Protein AF-A0A846ZW61-F1 (afdb_monomer)

Sequence (247 aa):
MKQSLEENFKRWGTTEAEAEVILAGKLKSYRKSKERFEKGQIDISIVNAPSPQAAFEYLIVHASSSTLPDEAIVYQFADESIVSDLGTIGYLSDARGSDSICFIRDNIAVIIRGHGEFEREVVDIAQKIDTMLLQQPLLTYEQLQARCPKLHIGSGKKAAETTVPFLEYSVEVPSGVQAWVSDIKINDKVRAAQDNKILLEEKPHKVKIQATVISTELLVSTYETEIEIPDENETGIQELEFIVSRS

Mean predicted aligned error: 16.69 Å

Structure (mmCIF, N/CA/C/O backbone):
data_AF-A0A846ZW61-F1
#
_entry.id   AF-A0A846ZW61-F1
#
loop_
_atom_site.group_PDB
_atom_site.id
_atom_site.type_symbol
_atom_site.label_atom_id
_atom_site.label_alt_id
_atom_site.label_comp_id
_atom_site.label_asym_id
_atom_site.label_entity_id
_atom_site.label_seq_id
_atom_site.pdbx_PDB_ins_code
_atom_site.Cartn_x
_atom_site.Cartn_y
_atom_site.Cartn_z
_atom_site.occupancy
_atom_site.B_iso_or_equiv
_atom_site.auth_seq_id
_atom_site.auth_comp_id
_atom_site.auth_asym_id
_atom_site.auth_atom_id
_atom_site.pdbx_PDB_model_num
ATOM 1 N N . MET A 1 1 ? 39.115 26.465 -25.446 1.00 46.38 1 MET A N 1
ATOM 2 C CA . MET A 1 1 ? 38.103 25.760 -24.622 1.00 46.38 1 MET A CA 1
ATOM 3 C C . MET A 1 1 ? 37.699 26.503 -23.347 1.00 46.38 1 MET A C 1
ATOM 5 O O . MET A 1 1 ? 36.520 26.470 -23.050 1.00 46.38 1 MET A O 1
ATOM 9 N N . LYS A 1 2 ? 38.587 27.193 -22.604 1.00 43.62 2 LYS A N 1
ATOM 10 C CA . LYS A 1 2 ? 38.178 27.949 -21.394 1.00 43.62 2 LYS A CA 1
ATOM 11 C C . LYS A 1 2 ? 37.305 29.188 -21.668 1.00 43.62 2 LYS A C 1
ATOM 13 O O . LYS A 1 2 ? 36.373 29.437 -20.920 1.00 43.62 2 LYS A O 1
ATOM 18 N N . GLN A 1 3 ? 37.530 29.892 -22.781 1.00 46.34 3 GLN A N 1
ATOM 19 C CA . GLN A 1 3 ? 36.749 31.087 -23.147 1.00 46.34 3 GLN A CA 1
ATOM 20 C C . GLN A 1 3 ? 35.256 30.821 -23.427 1.00 46.34 3 GLN A C 1
ATOM 22 O O . GLN A 1 3 ? 34.456 31.730 -23.2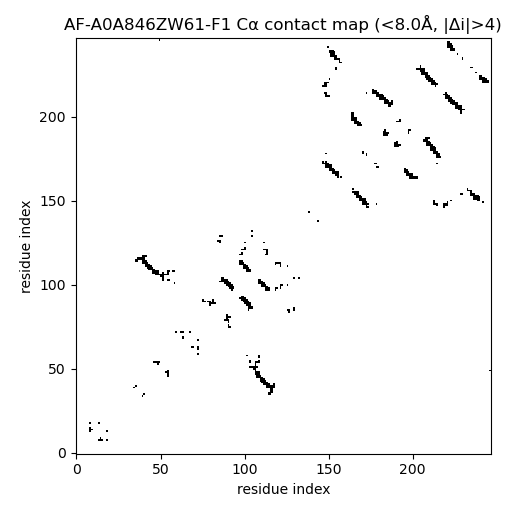60 1.00 46.34 3 GLN A O 1
ATOM 27 N N . SER A 1 4 ? 34.847 29.596 -23.792 1.00 59.09 4 SER A N 1
ATOM 28 C CA . SER A 1 4 ? 33.433 29.308 -24.098 1.00 59.09 4 SER A CA 1
ATOM 29 C C . SER A 1 4 ? 32.596 28.915 -22.877 1.00 59.09 4 SER A C 1
ATOM 31 O O . SER A 1 4 ? 31.386 28.772 -22.998 1.00 59.09 4 SER A O 1
ATOM 33 N N . LEU A 1 5 ? 33.209 28.673 -21.716 1.00 53.12 5 LEU A N 1
ATOM 34 C CA . LEU A 1 5 ? 32.485 28.298 -20.497 1.00 53.12 5 LEU A CA 1
ATOM 35 C C . LEU A 1 5 ? 32.031 29.544 -19.731 1.00 53.12 5 LEU A C 1
ATOM 37 O O . LEU A 1 5 ? 30.855 29.645 -19.400 1.00 53.12 5 LEU A O 1
ATOM 41 N N . GLU A 1 6 ? 32.907 30.538 -19.565 1.00 54.44 6 GLU A N 1
ATOM 42 C CA . GLU A 1 6 ? 32.579 31.815 -18.907 1.00 54.44 6 GLU A CA 1
ATOM 43 C C . GLU A 1 6 ? 31.458 32.592 -19.620 1.00 54.44 6 GLU A C 1
ATOM 45 O O . GLU A 1 6 ? 30.580 33.162 -18.968 1.00 54.44 6 GLU A O 1
ATOM 50 N N . GLU A 1 7 ? 31.434 32.580 -20.958 1.00 55.62 7 GLU A N 1
ATOM 51 C CA . GLU A 1 7 ? 30.357 33.205 -21.741 1.00 55.62 7 GLU A CA 1
ATOM 52 C C . GLU A 1 7 ? 29.017 32.469 -21.586 1.00 55.62 7 GLU A C 1
ATOM 54 O O . GLU A 1 7 ? 27.966 33.109 -21.515 1.00 55.62 7 GLU A O 1
ATOM 59 N N . ASN A 1 8 ? 29.042 31.138 -21.461 1.00 55.78 8 ASN A N 1
ATOM 60 C CA . ASN A 1 8 ? 27.842 30.339 -21.211 1.00 55.78 8 ASN A CA 1
ATOM 61 C C . ASN A 1 8 ? 27.323 30.515 -19.772 1.00 55.78 8 ASN A C 1
ATOM 63 O O . ASN A 1 8 ? 26.113 30.616 -19.580 1.00 55.78 8 ASN A O 1
ATOM 67 N N . PHE A 1 9 ? 28.211 30.653 -18.781 1.00 57.25 9 PHE A N 1
ATOM 68 C CA . PHE A 1 9 ? 27.838 30.929 -17.387 1.00 57.25 9 PHE A CA 1
ATOM 69 C C . PHE A 1 9 ? 27.173 32.301 -17.222 1.00 57.25 9 PHE A C 1
ATOM 71 O O . PHE A 1 9 ? 26.127 32.411 -16.580 1.00 57.25 9 PHE A O 1
ATOM 78 N N . LYS A 1 10 ? 27.688 33.338 -17.900 1.00 56.44 10 LYS A N 1
ATOM 79 C CA . LYS A 1 10 ? 27.023 34.653 -17.951 1.00 56.44 10 LYS A CA 1
ATOM 80 C C . LYS A 1 10 ? 25.645 34.598 -18.612 1.00 56.44 10 LYS A C 1
ATOM 82 O O . LYS A 1 10 ? 24.738 35.302 -18.177 1.00 56.44 10 LYS A O 1
ATOM 87 N N . ARG A 1 11 ? 25.474 33.772 -19.650 1.00 54.75 11 ARG A N 1
ATOM 88 C CA . ARG A 1 11 ? 24.212 33.647 -20.398 1.00 54.75 11 ARG A CA 1
ATOM 89 C C . ARG A 1 11 ? 23.121 32.897 -19.625 1.00 54.75 11 ARG A C 1
ATOM 91 O O . ARG A 1 11 ? 21.944 33.131 -19.879 1.00 54.75 11 ARG A O 1
ATOM 98 N N . TRP A 1 12 ? 23.500 32.023 -18.693 1.00 57.28 12 TRP A N 1
ATOM 99 C CA . TRP A 1 12 ? 22.579 31.241 -17.856 1.00 57.28 12 TRP A CA 1
ATOM 100 C C . TRP A 1 12 ? 22.353 31.827 -16.457 1.00 57.28 12 TRP A C 1
ATOM 102 O O . TRP A 1 12 ? 21.634 31.228 -15.659 1.00 57.28 12 TRP A O 1
ATOM 112 N N . GLY A 1 13 ? 22.940 32.991 -16.152 1.00 59.91 13 GLY A N 1
ATOM 113 C CA . GLY A 1 13 ? 22.763 33.665 -14.861 1.00 59.91 13 GLY A CA 1
ATOM 114 C C . GLY A 1 13 ? 23.224 32.829 -13.664 1.00 59.91 13 GLY A C 1
ATOM 115 O O . GLY A 1 13 ? 22.742 33.046 -12.560 1.00 59.91 13 GLY A O 1
ATOM 116 N N . THR A 1 14 ? 24.112 31.859 -13.891 1.00 64.88 14 THR A N 1
ATOM 117 C CA . THR A 1 14 ? 24.585 30.900 -12.887 1.00 64.88 14 THR A CA 1
ATOM 118 C C . THR A 1 14 ? 26.079 31.106 -12.688 1.00 64.88 14 THR A C 1
ATOM 120 O O . THR A 1 14 ? 26.849 31.140 -13.649 1.00 64.88 14 THR A O 1
ATOM 123 N N .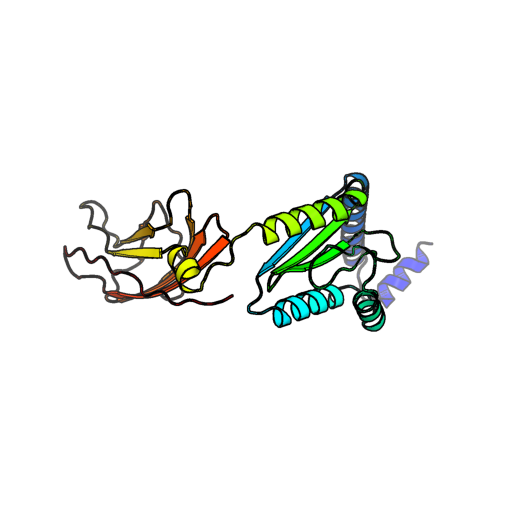 THR A 1 15 ? 26.499 31.275 -11.441 1.00 76.12 15 THR A N 1
ATOM 124 C CA . THR A 1 15 ? 27.915 31.399 -11.080 1.00 76.12 15 THR A CA 1
ATOM 125 C C . THR A 1 15 ? 28.647 30.067 -11.270 1.00 76.12 15 THR A C 1
ATOM 127 O O . THR A 1 15 ? 28.036 28.998 -11.274 1.00 76.12 15 THR A O 1
ATOM 130 N N . GLU A 1 16 ? 29.974 30.111 -11.411 1.00 72.06 16 GLU A N 1
ATOM 131 C CA . GLU A 1 16 ? 30.811 28.906 -11.535 1.00 72.06 16 GLU A CA 1
ATOM 132 C C . GLU A 1 16 ? 30.603 27.945 -10.349 1.00 72.06 16 GLU A C 1
ATOM 134 O O . GLU A 1 16 ? 30.433 26.744 -10.548 1.00 72.06 16 GLU A O 1
ATOM 139 N N . ALA A 1 17 ? 30.475 28.484 -9.131 1.00 73.06 17 ALA A N 1
ATOM 140 C CA . ALA A 1 17 ? 30.184 27.711 -7.924 1.00 73.06 17 ALA A CA 1
ATOM 141 C C . ALA A 1 17 ? 28.807 27.017 -7.971 1.00 73.06 17 ALA A C 1
ATOM 143 O O . ALA A 1 17 ? 28.677 25.854 -7.591 1.00 73.06 17 ALA A O 1
ATOM 144 N N . GLU A 1 18 ? 27.768 27.692 -8.470 1.00 72.56 18 GLU A N 1
ATOM 145 C CA . GLU A 1 18 ? 26.438 27.086 -8.634 1.00 72.56 18 GLU A CA 1
ATOM 146 C C . GLU A 1 18 ? 26.438 26.005 -9.723 1.00 72.56 18 GLU A C 1
ATOM 148 O O . GLU A 1 18 ? 25.812 24.954 -9.566 1.00 72.56 18 GLU A O 1
ATOM 153 N N . ALA A 1 19 ? 27.182 26.218 -10.809 1.00 71.75 19 ALA A N 1
ATOM 154 C CA . ALA A 1 19 ? 27.340 25.228 -11.864 1.00 71.75 19 ALA A CA 1
ATOM 155 C C . ALA A 1 19 ? 28.078 23.971 -11.381 1.00 71.75 19 ALA A C 1
ATOM 157 O O . ALA A 1 19 ? 27.673 22.860 -11.732 1.00 71.75 19 ALA A O 1
ATOM 158 N N . GLU A 1 20 ? 29.113 24.119 -10.550 1.00 74.12 20 GLU A N 1
ATOM 159 C CA . GLU A 1 20 ? 29.813 22.993 -9.924 1.00 74.12 20 GLU A CA 1
ATOM 160 C C . GLU A 1 20 ? 28.881 22.167 -9.032 1.00 74.12 20 GLU A C 1
ATOM 162 O O . GLU A 1 20 ? 28.877 20.937 -9.122 1.00 74.12 20 GLU A O 1
ATOM 167 N N . VAL A 1 21 ? 28.026 22.818 -8.235 1.00 76.06 21 VAL A N 1
ATOM 168 C CA . VAL A 1 21 ? 27.024 22.135 -7.400 1.00 76.06 21 VAL A CA 1
ATOM 169 C C . VAL A 1 21 ? 26.014 21.367 -8.261 1.00 76.06 21 VAL A C 1
ATOM 171 O O . VAL A 1 21 ? 25.732 20.195 -7.991 1.00 76.06 21 VAL A O 1
ATOM 174 N N . ILE A 1 22 ? 25.508 21.980 -9.337 1.00 71.94 22 ILE A N 1
ATOM 175 C CA . ILE A 1 22 ? 24.575 21.331 -10.273 1.00 71.94 22 ILE A CA 1
ATOM 176 C C . ILE A 1 22 ? 25.239 20.129 -10.960 1.00 71.94 22 ILE A C 1
ATOM 178 O O . ILE A 1 22 ? 24.640 19.053 -11.049 1.00 71.94 22 ILE A O 1
ATOM 182 N N . LEU A 1 23 ? 26.476 20.283 -11.438 1.00 75.75 23 LEU A N 1
ATOM 183 C CA . LEU A 1 23 ? 27.228 19.215 -12.098 1.00 75.75 23 LEU A CA 1
ATOM 184 C C . LEU A 1 23 ? 27.541 18.069 -11.136 1.00 75.75 23 LEU A C 1
ATOM 186 O O . LEU A 1 23 ? 27.350 16.910 -11.504 1.00 75.75 23 LEU A O 1
ATOM 190 N N . ALA A 1 24 ? 27.939 18.363 -9.897 1.00 77.44 24 ALA A N 1
ATOM 191 C CA . ALA A 1 24 ? 28.154 17.356 -8.863 1.00 77.44 24 ALA A CA 1
ATOM 192 C C . ALA A 1 24 ? 26.862 16.581 -8.549 1.00 77.44 24 ALA A C 1
ATOM 194 O O . ALA A 1 24 ? 26.886 15.350 -8.451 1.00 77.44 24 ALA A O 1
ATOM 195 N N . GLY A 1 25 ? 25.718 17.272 -8.469 1.00 76.62 25 GLY A N 1
ATOM 196 C CA . GLY A 1 25 ? 24.399 16.656 -8.296 1.00 76.62 25 GLY A CA 1
ATOM 197 C C . GLY A 1 25 ? 24.004 15.742 -9.463 1.00 76.62 25 GLY A C 1
ATOM 198 O O . GLY A 1 25 ? 23.565 14.606 -9.248 1.00 76.62 25 GLY A O 1
ATOM 199 N N . LYS A 1 26 ? 24.229 16.188 -10.706 1.00 74.06 26 LYS A N 1
ATOM 200 C CA . LYS A 1 26 ? 23.998 15.379 -11.916 1.00 74.06 26 LYS A CA 1
ATOM 201 C C . LYS A 1 26 ? 24.917 14.160 -11.971 1.00 74.06 26 LYS A C 1
ATOM 203 O O . LYS A 1 26 ? 24.444 13.060 -12.239 1.00 74.06 26 LYS A O 1
ATOM 208 N N . LEU A 1 27 ? 26.202 14.321 -11.654 1.00 76.31 27 LEU A N 1
ATOM 209 C CA . LEU A 1 27 ? 27.181 13.231 -11.644 1.00 76.31 27 LEU A CA 1
ATOM 210 C C . LEU A 1 27 ? 26.852 12.183 -10.571 1.00 76.31 27 LEU A C 1
ATOM 212 O O . LEU A 1 27 ? 26.956 10.984 -10.823 1.00 76.31 27 LEU A O 1
ATOM 216 N N . LYS A 1 28 ? 26.418 12.621 -9.381 1.00 79.25 28 LYS A N 1
ATOM 217 C CA . LYS A 1 28 ? 25.951 11.735 -8.305 1.00 79.25 28 LYS A CA 1
ATOM 218 C C . LYS A 1 28 ? 24.717 10.941 -8.737 1.00 79.25 28 LYS A C 1
ATOM 220 O O . LYS A 1 28 ? 24.674 9.731 -8.531 1.00 79.25 28 LYS A O 1
ATOM 225 N N . SER A 1 29 ? 23.752 11.606 -9.370 1.00 70.06 29 SER A N 1
ATOM 226 C CA . SER A 1 29 ? 22.538 10.967 -9.895 1.00 70.06 29 SER A CA 1
ATOM 227 C C . SER A 1 29 ? 22.863 9.955 -10.995 1.00 70.06 29 SER A C 1
ATOM 229 O O . SER A 1 29 ? 22.370 8.832 -10.961 1.00 70.06 29 SER A O 1
ATOM 231 N N . TYR A 1 30 ? 23.768 10.312 -11.911 1.00 73.50 30 TYR A N 1
ATOM 232 C CA . TYR A 1 30 ? 24.254 9.423 -12.965 1.00 73.50 30 TYR A CA 1
ATOM 233 C C . TYR A 1 30 ? 24.960 8.185 -12.399 1.00 73.50 30 TYR A C 1
ATOM 235 O O . TYR A 1 30 ? 24.655 7.069 -12.803 1.00 73.50 30 TYR A O 1
ATOM 243 N N . ARG A 1 31 ? 25.859 8.354 -11.418 1.00 76.44 31 ARG A N 1
ATOM 244 C CA . ARG A 1 31 ? 26.540 7.230 -10.751 1.00 76.44 31 ARG A CA 1
ATOM 245 C C . ARG A 1 31 ? 25.554 6.302 -10.047 1.00 76.44 31 ARG A C 1
ATOM 247 O O . ARG A 1 31 ? 25.656 5.097 -10.222 1.00 76.44 31 ARG A O 1
ATOM 254 N N . LYS A 1 32 ? 24.583 6.860 -9.317 1.00 73.69 32 LYS A N 1
ATOM 255 C CA . LYS A 1 32 ? 23.528 6.083 -8.651 1.00 73.69 32 LYS A CA 1
ATOM 256 C C . LYS A 1 32 ? 22.677 5.309 -9.660 1.00 73.69 32 LYS A C 1
ATOM 258 O O . LYS A 1 32 ? 22.363 4.150 -9.432 1.00 73.69 32 LYS A O 1
ATOM 263 N N . SER A 1 33 ? 22.326 5.936 -10.783 1.00 69.06 33 SER A N 1
ATOM 264 C CA . SER A 1 33 ? 21.609 5.265 -11.867 1.00 69.06 33 SER A CA 1
ATOM 265 C C . SER A 1 33 ? 22.443 4.137 -12.471 1.00 69.06 33 SER A C 1
ATOM 267 O O . SER A 1 33 ? 21.928 3.040 -12.628 1.00 69.06 33 SER A O 1
ATOM 269 N N . LYS A 1 34 ? 23.729 4.367 -12.753 1.00 73.88 34 LYS A N 1
ATOM 270 C CA . LYS A 1 34 ? 24.623 3.337 -13.294 1.00 73.88 34 LYS A CA 1
ATOM 271 C C . LYS A 1 34 ? 24.789 2.161 -12.331 1.00 73.88 34 LYS A C 1
ATOM 273 O O . LYS A 1 34 ? 24.714 1.019 -12.755 1.00 73.88 34 LYS A O 1
ATOM 278 N N . GLU A 1 35 ? 24.940 2.441 -11.039 1.00 72.81 35 GLU A N 1
ATOM 279 C CA . GLU A 1 35 ? 25.022 1.419 -9.995 1.00 72.81 35 GLU A CA 1
ATOM 280 C C . GLU A 1 35 ? 23.737 0.583 -9.900 1.00 72.81 35 GLU A C 1
ATOM 282 O O . GLU A 1 35 ? 23.837 -0.626 -9.727 1.00 72.81 35 GLU A O 1
ATOM 287 N N . ARG A 1 36 ? 22.547 1.182 -10.081 1.00 67.19 36 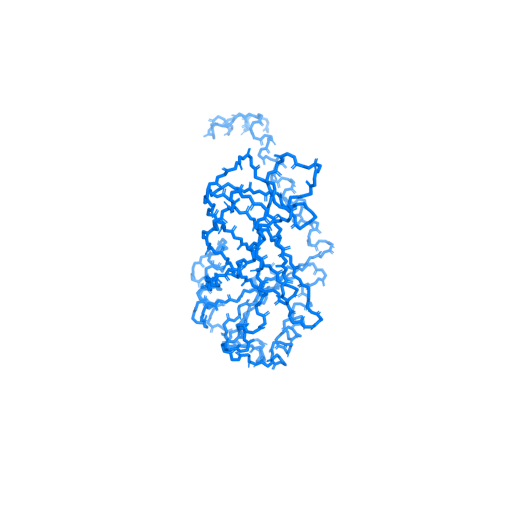ARG A N 1
ATOM 288 C CA . ARG A 1 36 ? 21.281 0.425 -10.181 1.00 67.19 36 ARG A CA 1
ATOM 289 C C . ARG A 1 36 ? 21.274 -0.557 -11.343 1.00 67.19 36 ARG A C 1
ATOM 291 O O . ARG A 1 36 ? 20.845 -1.689 -11.167 1.00 67.19 36 ARG A O 1
ATOM 298 N N . PHE A 1 37 ? 21.735 -0.124 -12.514 1.00 68.31 37 PHE A N 1
ATOM 299 C CA . PHE A 1 37 ? 21.806 -0.994 -13.689 1.00 68.31 37 PHE A CA 1
ATOM 300 C C . PHE A 1 37 ? 22.897 -2.067 -13.549 1.00 68.31 37 PHE A C 1
ATOM 302 O O . PHE A 1 37 ? 22.729 -3.168 -14.054 1.00 68.31 37 PHE A O 1
ATOM 309 N N . GLU A 1 38 ? 23.999 -1.779 -12.848 1.00 70.50 38 GLU A N 1
ATOM 310 C CA . GLU A 1 38 ? 25.106 -2.728 -12.656 1.00 70.50 38 GLU A CA 1
ATOM 311 C C . GLU A 1 38 ? 24.851 -3.758 -11.544 1.00 70.50 38 GLU A C 1
ATOM 313 O O . GLU A 1 38 ? 25.208 -4.919 -11.711 1.00 70.50 38 GLU A O 1
ATOM 318 N N . LYS A 1 39 ? 24.270 -3.353 -10.408 1.00 77.25 39 LYS A N 1
ATOM 319 C CA . LYS A 1 39 ? 24.003 -4.240 -9.257 1.00 77.25 39 LYS A CA 1
ATOM 320 C C . LYS A 1 39 ? 22.620 -4.884 -9.282 1.00 77.25 39 LYS A C 1
ATOM 322 O O . LYS A 1 39 ? 22.362 -5.761 -8.473 1.00 77.25 39 LYS A O 1
ATOM 327 N N . GLY A 1 40 ? 21.748 -4.402 -10.160 1.00 75.50 40 GLY A N 1
ATOM 328 C CA . GLY A 1 40 ? 20.337 -4.740 -10.177 1.00 75.50 40 GLY A CA 1
ATOM 329 C C . GLY A 1 40 ? 19.540 -4.082 -9.051 1.00 75.50 40 GLY A C 1
ATOM 330 O O . GLY A 1 40 ? 20.024 -3.849 -7.942 1.00 75.50 40 GLY A O 1
ATOM 331 N N . GLN A 1 41 ? 18.284 -3.762 -9.342 1.00 80.62 41 GLN A N 1
ATOM 332 C CA . GLN A 1 41 ? 17.299 -3.365 -8.340 1.00 80.62 41 GLN A CA 1
ATOM 333 C C . GLN A 1 41 ? 15.921 -3.846 -8.785 1.00 80.62 41 GLN A C 1
ATOM 335 O O . GLN A 1 41 ? 15.609 -3.797 -9.974 1.00 80.62 41 GLN A O 1
ATOM 340 N N . ILE A 1 42 ? 15.093 -4.243 -7.821 1.00 82.19 42 ILE A N 1
ATOM 341 C CA . ILE A 1 42 ? 13.661 -4.407 -8.029 1.00 82.19 42 ILE A CA 1
ATOM 342 C C . ILE A 1 42 ? 12.885 -3.425 -7.155 1.00 82.19 42 ILE A C 1
ATOM 344 O O . ILE A 1 42 ? 13.154 -3.296 -5.961 1.00 82.19 42 ILE A O 1
ATOM 348 N N . ASP A 1 43 ? 11.932 -2.726 -7.761 1.00 82.44 43 ASP A N 1
ATOM 349 C CA . ASP A 1 43 ? 11.001 -1.836 -7.079 1.00 82.44 43 ASP A CA 1
ATOM 350 C C . ASP A 1 43 ? 9.579 -2.371 -7.265 1.00 82.44 43 ASP A C 1
ATOM 352 O O . ASP A 1 43 ? 9.110 -2.528 -8.392 1.00 82.44 43 ASP A O 1
ATOM 356 N N . ILE A 1 44 ? 8.893 -2.650 -6.155 1.00 85.06 44 ILE A N 1
ATOM 357 C CA . ILE A 1 44 ? 7.516 -3.158 -6.140 1.00 85.06 44 ILE A CA 1
ATOM 358 C C . ILE A 1 44 ? 6.640 -2.145 -5.407 1.00 85.06 44 ILE A C 1
ATOM 360 O O . ILE A 1 44 ? 6.954 -1.738 -4.290 1.00 85.06 44 ILE A O 1
ATOM 364 N N . SER A 1 45 ? 5.540 -1.732 -6.028 1.00 84.88 45 SER A N 1
ATOM 365 C CA . SER A 1 45 ? 4.508 -0.889 -5.422 1.00 84.88 45 SER A CA 1
ATOM 366 C C . SER A 1 45 ? 3.158 -1.584 -5.538 1.00 84.88 45 SER A C 1
ATOM 368 O O . SER A 1 45 ? 2.775 -2.009 -6.624 1.00 84.88 45 SER A O 1
ATOM 370 N N . ILE A 1 46 ? 2.447 -1.704 -4.418 1.00 84.81 46 ILE A N 1
ATOM 371 C CA . ILE A 1 46 ? 1.115 -2.310 -4.338 1.00 84.81 46 ILE A CA 1
ATOM 372 C C . ILE A 1 46 ? 0.188 -1.275 -3.709 1.00 84.81 46 ILE A C 1
ATOM 374 O O . ILE A 1 46 ? 0.488 -0.753 -2.635 1.00 84.81 46 ILE A O 1
ATOM 378 N N . VAL A 1 47 ? -0.921 -0.971 -4.378 1.00 82.00 47 VAL A N 1
ATOM 379 C CA . VAL A 1 47 ? -1.888 0.043 -3.953 1.00 82.00 47 VAL A CA 1
ATOM 380 C C . VAL A 1 47 ? -3.282 -0.554 -3.951 1.00 82.00 47 VAL A C 1
ATOM 382 O O . VAL A 1 47 ? -3.762 -1.015 -4.979 1.00 82.00 47 VAL A O 1
ATOM 385 N N . ASN A 1 48 ? -3.939 -0.514 -2.797 1.00 80.75 48 ASN A N 1
ATOM 386 C CA . ASN A 1 48 ? -5.344 -0.871 -2.655 1.00 80.75 48 ASN A CA 1
ATOM 387 C C . ASN A 1 48 ? -6.196 0.391 -2.849 1.00 80.75 48 ASN A C 1
ATOM 389 O O . ASN A 1 48 ? -6.171 1.284 -2.008 1.00 80.75 48 ASN A O 1
ATOM 393 N N . ALA A 1 49 ? -6.903 0.491 -3.969 1.00 76.00 49 ALA A N 1
ATOM 3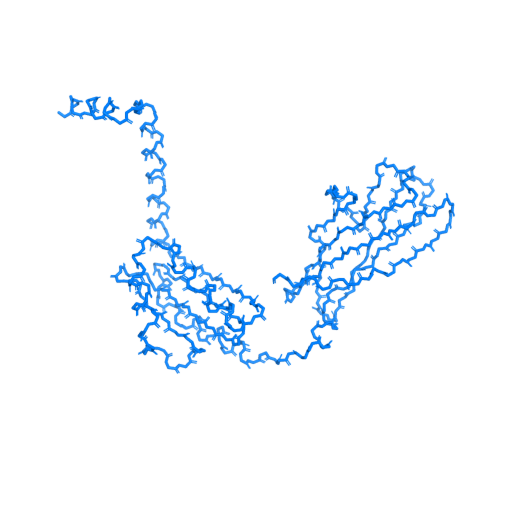94 C CA . ALA A 1 49 ? -7.723 1.645 -4.316 1.00 76.00 49 ALA A CA 1
ATOM 395 C C . ALA A 1 49 ? -9.179 1.458 -3.842 1.00 76.00 49 ALA A C 1
ATOM 397 O O . ALA A 1 49 ? -9.634 0.331 -3.658 1.00 76.00 49 ALA A O 1
ATOM 398 N N . PRO A 1 50 ? -9.986 2.523 -3.698 1.00 69.75 50 PRO A N 1
ATOM 399 C CA . PRO A 1 50 ? -11.381 2.396 -3.263 1.00 69.75 50 PRO A CA 1
ATOM 400 C C . PRO A 1 50 ? -12.297 1.683 -4.276 1.00 69.75 50 PRO A C 1
ATOM 402 O O . PRO A 1 50 ? -13.415 1.304 -3.924 1.00 69.75 50 PRO A O 1
ATOM 405 N N . SER A 1 51 ? -11.859 1.522 -5.529 1.00 72.38 51 SER A N 1
ATOM 406 C CA . SER A 1 51 ? -12.575 0.807 -6.590 1.00 72.38 51 SER A CA 1
ATOM 407 C C . SER A 1 51 ? -11.613 0.349 -7.700 1.00 72.38 51 SER A C 1
ATOM 409 O O . SER A 1 51 ? -10.518 0.906 -7.817 1.00 72.38 51 SER A O 1
ATOM 411 N N . PRO A 1 52 ? -12.018 -0.604 -8.564 1.00 75.50 52 PRO A N 1
ATOM 412 C CA . PRO A 1 52 ? -11.247 -0.974 -9.758 1.00 75.50 52 PRO A CA 1
ATOM 413 C C . PRO A 1 52 ? -10.950 0.219 -10.679 1.00 75.50 52 PRO A C 1
ATOM 415 O O . PRO A 1 52 ? -9.847 0.352 -11.200 1.00 75.50 52 PRO A O 1
ATOM 418 N N . GLN A 1 53 ? -11.912 1.137 -10.819 1.00 76.75 53 GLN A N 1
ATOM 419 C CA . GLN A 1 53 ? -11.754 2.360 -11.609 1.00 76.75 53 GLN A CA 1
ATOM 420 C C . GLN A 1 53 ? -10.670 3.278 -11.023 1.00 76.75 53 GLN A C 1
ATOM 422 O O . GLN A 1 53 ? -9.836 3.796 -11.758 1.00 76.75 53 GLN A O 1
ATOM 427 N N . ALA A 1 54 ? -10.635 3.438 -9.697 1.00 75.06 54 ALA A N 1
ATOM 428 C CA . ALA A 1 54 ? -9.610 4.241 -9.033 1.00 75.06 54 ALA A CA 1
ATOM 429 C C . ALA A 1 54 ? -8.214 3.595 -9.128 1.00 75.06 54 ALA A C 1
ATOM 431 O O . ALA A 1 54 ? -7.218 4.301 -9.271 1.00 75.06 54 ALA A O 1
ATOM 432 N N . ALA A 1 55 ? -8.130 2.259 -9.095 1.00 77.88 55 ALA A N 1
ATOM 433 C CA . ALA A 1 55 ? -6.878 1.537 -9.338 1.00 77.88 55 ALA A CA 1
ATOM 434 C C . ALA A 1 55 ? -6.354 1.788 -10.762 1.00 77.88 55 ALA A C 1
ATOM 436 O O . ALA A 1 55 ? -5.152 1.964 -10.965 1.00 77.88 55 ALA A O 1
ATOM 437 N N . PHE A 1 56 ? -7.258 1.861 -11.740 1.00 77.50 56 PHE A N 1
ATOM 438 C CA . PHE A 1 56 ? -6.916 2.177 -13.123 1.00 77.50 56 PHE A CA 1
ATOM 439 C C . PHE A 1 56 ? -6.426 3.613 -13.292 1.00 77.50 56 PHE A C 1
ATOM 441 O O . PHE A 1 56 ? -5.359 3.840 -13.863 1.00 77.50 56 PHE A O 1
ATOM 448 N N . GLU A 1 57 ? -7.146 4.577 -12.722 1.00 77.12 57 GLU A N 1
ATOM 449 C CA . GLU A 1 57 ? -6.735 5.983 -12.713 1.00 77.12 57 GLU A CA 1
ATOM 450 C C . GLU A 1 57 ? -5.365 6.169 -12.050 1.00 77.12 57 GLU A C 1
ATOM 452 O O . GLU A 1 57 ? -4.528 6.912 -12.564 1.00 77.12 57 GLU A O 1
ATOM 457 N N . TYR A 1 58 ? -5.091 5.441 -10.963 1.00 80.38 58 TYR A N 1
ATOM 458 C CA . TYR A 1 58 ? -3.782 5.446 -10.314 1.00 80.38 58 TYR A CA 1
ATOM 459 C C . TYR A 1 58 ? -2.658 5.000 -11.260 1.00 80.38 58 TYR A C 1
ATOM 461 O O . TYR A 1 58 ? -1.624 5.667 -11.325 1.00 80.38 58 TYR A O 1
ATOM 469 N N . LEU A 1 59 ? -2.849 3.916 -12.024 1.00 77.19 59 LEU A N 1
ATOM 470 C CA . LEU A 1 59 ? -1.843 3.454 -12.987 1.00 77.19 59 LEU A CA 1
ATOM 471 C C . LEU A 1 59 ? -1.615 4.464 -14.120 1.00 77.19 59 LEU A C 1
ATOM 473 O O . LEU A 1 59 ? -0.465 4.689 -14.499 1.00 77.19 59 LEU A O 1
ATOM 477 N N . ILE A 1 60 ? -2.671 5.120 -14.614 1.00 74.19 60 ILE A N 1
ATOM 478 C CA . ILE A 1 60 ? -2.553 6.179 -15.631 1.00 74.19 60 ILE A CA 1
ATOM 479 C C . ILE A 1 60 ? -1.739 7.357 -15.091 1.00 74.19 60 ILE A C 1
ATOM 481 O O . ILE A 1 60 ? -0.781 7.785 -15.732 1.00 74.19 60 ILE A O 1
ATOM 485 N N . VAL A 1 61 ? -2.077 7.856 -13.898 1.00 74.50 61 VAL A N 1
ATOM 486 C CA . VAL A 1 61 ? -1.354 8.969 -13.257 1.00 74.50 61 VAL A CA 1
ATOM 487 C C . VAL A 1 61 ? 0.102 8.589 -12.978 1.00 74.50 61 VAL A C 1
ATOM 489 O O . VAL A 1 61 ? 1.021 9.398 -13.130 1.00 74.50 61 VAL A O 1
ATOM 492 N N . HIS A 1 62 ? 0.342 7.338 -12.589 1.00 73.69 62 HIS A N 1
ATOM 493 C CA . HIS A 1 62 ? 1.691 6.839 -12.381 1.00 73.69 62 HIS A CA 1
ATOM 494 C C . HIS A 1 62 ? 2.499 6.829 -13.686 1.00 73.69 62 HIS A C 1
ATOM 496 O O . HIS A 1 62 ? 3.656 7.255 -13.690 1.00 73.69 62 HIS A O 1
ATOM 502 N N . ALA A 1 63 ? 1.898 6.413 -14.801 1.00 68.38 63 ALA A N 1
ATOM 503 C CA . ALA A 1 63 ? 2.531 6.453 -16.116 1.00 68.38 63 ALA A CA 1
ATOM 504 C C . ALA A 1 63 ? 2.756 7.895 -16.618 1.00 68.38 63 ALA A C 1
ATOM 506 O O . ALA A 1 63 ? 3.826 8.193 -17.154 1.00 68.38 63 ALA A O 1
ATOM 507 N N . SER A 1 64 ? 1.819 8.817 -16.359 1.00 64.81 64 SER A N 1
ATOM 508 C CA . SER A 1 64 ? 1.928 10.244 -16.717 1.00 64.81 64 SER A CA 1
ATOM 509 C C . SER A 1 64 ? 2.945 11.025 -15.891 1.00 64.81 64 SER A C 1
ATOM 511 O O . SER A 1 64 ? 3.338 12.123 -16.269 1.00 64.81 64 SER A O 1
ATOM 513 N N . SER A 1 65 ? 3.415 10.465 -14.774 1.00 60.50 65 SER A N 1
ATOM 514 C CA . SER A 1 65 ? 4.549 11.019 -14.026 1.00 60.50 65 SER A CA 1
ATOM 515 C C . SER A 1 65 ? 5.908 10.767 -14.701 1.00 60.50 65 SER A C 1
ATOM 517 O O . SER A 1 65 ? 6.935 11.282 -14.248 1.00 60.50 65 SER A O 1
ATOM 519 N N . SER A 1 66 ? 5.933 9.978 -15.780 1.00 60.84 66 SER A N 1
ATOM 520 C CA . SER A 1 66 ? 7.121 9.787 -16.608 1.00 60.84 66 SER A CA 1
ATOM 521 C C . SER A 1 66 ? 7.373 10.995 -17.520 1.00 60.84 66 SER A C 1
ATOM 523 O O . SER A 1 66 ? 6.523 11.853 -17.720 1.00 60.84 66 SER A O 1
ATOM 525 N N . THR A 1 67 ? 8.570 11.080 -18.100 1.00 58.19 67 THR A N 1
ATOM 526 C CA . THR A 1 67 ? 8.900 12.113 -19.099 1.00 58.19 67 THR A CA 1
ATOM 527 C C . THR A 1 67 ? 8.369 11.785 -20.499 1.00 58.19 67 THR A C 1
ATOM 529 O O . THR A 1 67 ? 8.783 12.419 -21.473 1.00 58.19 67 THR A O 1
ATOM 532 N N . LEU A 1 68 ? 7.516 10.763 -20.624 1.00 58.50 68 LEU A N 1
ATOM 533 C CA . LEU A 1 68 ? 6.940 10.347 -21.895 1.00 58.50 68 LEU A CA 1
ATOM 534 C C . LEU A 1 68 ? 5.754 11.251 -22.273 1.00 58.50 68 LEU A C 1
ATOM 536 O O . LEU A 1 68 ? 5.019 11.682 -21.389 1.00 58.50 68 LEU A O 1
ATOM 540 N N . PRO A 1 69 ? 5.553 11.536 -23.572 1.00 62.41 69 PRO A N 1
ATOM 541 C CA . PRO A 1 69 ? 4.331 12.175 -24.055 1.00 62.41 69 PRO A CA 1
ATOM 542 C C . PRO A 1 69 ? 3.087 11.330 -23.745 1.00 62.41 69 PRO A C 1
ATOM 544 O O . PRO A 1 69 ? 3.157 10.098 -23.792 1.00 62.41 69 PRO A O 1
ATOM 547 N N . ASP A 1 70 ? 1.947 11.982 -23.511 1.00 64.38 70 ASP A N 1
ATOM 548 C CA . ASP A 1 70 ? 0.667 11.328 -23.204 1.00 64.38 70 ASP A CA 1
ATOM 549 C C . ASP A 1 70 ? 0.268 10.296 -24.270 1.00 64.38 70 ASP A C 1
ATOM 551 O O . ASP A 1 70 ? -0.246 9.227 -23.944 1.00 64.38 70 ASP A O 1
ATOM 555 N N . GLU A 1 71 ? 0.576 10.547 -25.546 1.00 63.19 71 GLU A N 1
ATOM 556 C CA . GLU A 1 71 ? 0.295 9.598 -26.624 1.00 63.19 71 GLU A CA 1
ATOM 557 C C . GLU A 1 71 ? 1.079 8.288 -26.458 1.00 63.19 71 GLU A C 1
ATOM 559 O O . GLU A 1 71 ? 0.540 7.214 -26.714 1.00 63.19 71 GLU A O 1
ATOM 564 N N . ALA A 1 72 ? 2.334 8.353 -25.997 1.00 62.03 72 ALA A N 1
ATOM 565 C CA . ALA A 1 72 ? 3.163 7.170 -25.756 1.00 62.03 72 ALA A CA 1
ATOM 566 C C . ALA A 1 72 ? 2.647 6.347 -24.568 1.00 62.03 72 ALA A C 1
ATOM 568 O O . ALA A 1 72 ? 2.718 5.120 -24.597 1.00 62.03 72 ALA A O 1
ATOM 569 N N . ILE A 1 73 ? 2.081 7.018 -23.564 1.00 61.62 73 ILE A N 1
ATOM 570 C CA . ILE A 1 73 ? 1.421 6.376 -22.426 1.00 61.62 73 ILE A CA 1
ATOM 571 C C . ILE A 1 73 ? 0.161 5.644 -22.899 1.00 61.62 73 ILE A C 1
ATOM 573 O O . ILE A 1 73 ? -0.036 4.487 -22.553 1.00 61.62 73 ILE A O 1
ATOM 577 N N . VAL A 1 74 ? -0.655 6.266 -23.757 1.00 61.84 74 VAL A N 1
ATOM 578 C CA . VAL A 1 74 ? -1.860 5.631 -24.321 1.00 61.84 74 VAL A CA 1
ATOM 579 C C . VAL A 1 74 ? -1.524 4.397 -25.167 1.00 61.84 74 VAL A C 1
ATOM 581 O O . VAL A 1 74 ? -2.229 3.397 -25.070 1.00 61.84 74 VAL A O 1
ATOM 584 N N . TYR A 1 75 ? -0.436 4.405 -25.947 1.00 59.38 75 TYR A N 1
ATOM 585 C CA . TYR A 1 75 ? 0.016 3.199 -26.663 1.00 59.38 75 TYR A CA 1
ATOM 586 C C . TYR A 1 75 ? 0.420 2.070 -25.707 1.00 59.38 75 TYR A C 1
ATOM 588 O O . TYR A 1 75 ? 0.083 0.912 -25.948 1.00 59.38 75 TYR A O 1
ATOM 596 N N . GLN A 1 76 ? 1.052 2.414 -24.583 1.00 60.31 76 GLN A N 1
ATOM 597 C CA . GLN A 1 76 ? 1.306 1.498 -23.469 1.00 60.31 76 GLN A CA 1
ATOM 598 C C . GLN A 1 76 ? 0.044 1.148 -22.667 1.00 60.31 76 GLN A C 1
ATOM 600 O O . GLN A 1 76 ? 0.180 0.494 -21.653 1.00 60.31 76 GLN A O 1
ATOM 605 N N . PHE A 1 77 ? -1.157 1.590 -23.048 1.00 56.81 77 PHE A N 1
ATOM 606 C CA . PHE A 1 77 ? -2.431 1.156 -22.459 1.00 56.81 77 PHE A CA 1
ATOM 607 C C . PHE A 1 77 ? -3.391 0.552 -23.497 1.00 56.81 77 PHE A C 1
ATOM 609 O O . PHE A 1 77 ? -4.521 0.215 -23.153 1.00 56.81 77 PHE A O 1
ATOM 616 N N . ALA A 1 78 ? -2.956 0.403 -24.755 1.00 51.94 78 ALA A N 1
ATOM 617 C CA . ALA A 1 78 ? -3.770 -0.130 -25.853 1.00 51.94 78 ALA A CA 1
ATOM 618 C C . ALA A 1 78 ? -3.306 -1.508 -26.374 1.00 51.94 78 ALA A C 1
ATOM 620 O O . ALA A 1 78 ? -4.066 -2.201 -27.044 1.00 51.94 78 ALA A O 1
ATOM 621 N N . ASP A 1 79 ? -2.076 -1.925 -26.068 1.00 51.22 79 ASP A N 1
ATOM 622 C CA . ASP A 1 79 ? -1.477 -3.196 -26.513 1.00 51.22 79 ASP A CA 1
ATOM 623 C C . ASP A 1 79 ? -1.667 -4.343 -25.486 1.00 51.22 79 ASP A C 1
ATOM 625 O O . ASP A 1 79 ? -0.769 -4.685 -24.723 1.00 51.22 79 ASP A O 1
ATOM 629 N N . GLU A 1 80 ? -2.877 -4.901 -25.405 1.00 49.94 80 GLU A N 1
ATOM 630 C CA . GLU A 1 80 ? -3.324 -5.886 -24.391 1.00 49.94 80 GLU A CA 1
ATOM 631 C C . GLU A 1 80 ? -2.571 -7.249 -24.361 1.00 49.94 80 GLU A C 1
ATOM 633 O O . GLU A 1 80 ? -3.029 -8.182 -23.706 1.00 49.94 80 GLU A O 1
ATOM 638 N N . SER A 1 81 ? -1.454 -7.458 -25.073 1.00 50.78 81 SER A N 1
ATOM 639 C CA . SER A 1 81 ? -1.150 -8.810 -25.590 1.00 50.78 81 SER A CA 1
ATOM 640 C C . SER A 1 81 ? 0.253 -9.406 -25.378 1.00 50.78 81 SER A C 1
ATOM 642 O O . SER A 1 81 ? 0.761 -10.083 -26.270 1.00 50.78 81 SER A O 1
ATOM 644 N N . ILE A 1 82 ? 0.872 -9.279 -24.192 1.00 51.12 82 ILE A N 1
ATOM 645 C CA . ILE A 1 82 ? 2.124 -10.031 -23.897 1.00 51.12 82 ILE A CA 1
ATOM 646 C C . ILE A 1 82 ? 1.997 -11.063 -22.760 1.00 51.12 82 ILE A C 1
ATOM 648 O O . ILE A 1 82 ? 2.650 -12.103 -22.827 1.00 51.12 82 ILE A O 1
ATOM 652 N N . VAL A 1 83 ? 1.133 -10.864 -21.756 1.00 55.81 83 VAL A N 1
ATOM 653 C CA . VAL A 1 83 ? 0.949 -11.841 -20.661 1.00 55.81 83 VAL A CA 1
ATOM 654 C C . VAL A 1 83 ? -0.538 -12.132 -20.481 1.00 55.81 83 VAL A C 1
ATOM 656 O O . VAL A 1 83 ? -1.228 -11.419 -19.763 1.00 55.81 83 VAL A O 1
ATOM 659 N N . SER A 1 84 ? -1.030 -13.181 -21.146 1.00 54.53 84 SER A N 1
ATOM 660 C CA . SER A 1 84 ? -2.459 -13.536 -21.234 1.00 54.53 84 SER A CA 1
ATOM 661 C C . SER A 1 84 ? -3.144 -13.868 -19.902 1.00 54.53 84 SER A C 1
ATOM 663 O O . SER A 1 84 ? -4.365 -14.009 -19.874 1.00 54.53 84 SER A O 1
ATOM 665 N N . ASP A 1 85 ? -2.372 -13.994 -18.818 1.00 65.25 85 ASP A N 1
ATOM 666 C CA . ASP A 1 85 ? -2.818 -14.624 -17.572 1.00 65.25 85 ASP A CA 1
ATOM 667 C C . ASP A 1 85 ? -2.716 -13.705 -16.337 1.00 65.25 85 ASP A C 1
ATOM 669 O O . ASP A 1 85 ? -3.120 -14.108 -15.247 1.00 65.25 85 ASP A O 1
ATOM 673 N N . LEU A 1 86 ? -2.195 -12.478 -16.478 1.00 66.88 86 LEU A N 1
ATOM 674 C CA . LEU A 1 86 ? -2.252 -11.464 -15.412 1.00 66.88 86 LEU A CA 1
ATOM 675 C C . LEU A 1 86 ? -3.645 -10.807 -15.396 1.00 66.88 86 LEU A C 1
ATOM 677 O O . LEU A 1 86 ? -4.427 -11.019 -16.316 1.00 66.88 86 LEU A O 1
ATOM 681 N N . GLY A 1 87 ? -3.999 -10.076 -14.330 1.00 59.12 87 GLY A N 1
ATOM 682 C CA . GLY A 1 87 ? -5.326 -9.456 -14.143 1.00 59.12 87 GLY A CA 1
ATOM 683 C C . GLY A 1 87 ? -5.800 -8.523 -15.271 1.00 59.12 87 GLY A C 1
ATOM 684 O O . GLY A 1 87 ? -5.252 -8.506 -16.362 1.00 59.12 87 GLY A O 1
ATOM 685 N N . THR A 1 88 ? -6.843 -7.721 -15.035 1.00 60.62 88 THR A N 1
ATOM 686 C CA . THR A 1 88 ? -7.617 -7.042 -16.103 1.00 60.62 88 THR A CA 1
ATOM 687 C C . THR A 1 88 ? -6.816 -6.071 -16.994 1.00 60.62 88 THR A C 1
ATOM 689 O O . THR A 1 88 ? -7.375 -5.537 -17.940 1.00 60.62 88 THR A O 1
ATOM 692 N N . ILE A 1 89 ? -5.524 -5.831 -16.752 1.00 61.97 89 ILE A N 1
ATOM 693 C CA . ILE A 1 89 ? -4.644 -4.986 -17.571 1.00 61.97 89 ILE A CA 1
ATOM 694 C C . ILE A 1 89 ? -3.204 -5.502 -17.427 1.00 61.97 89 ILE A C 1
ATOM 696 O O . ILE A 1 89 ? -2.787 -5.767 -16.300 1.00 61.97 89 ILE A O 1
ATOM 700 N N . GLY A 1 90 ? -2.430 -5.601 -18.514 1.00 57.75 90 GLY A N 1
ATOM 701 C CA . GLY A 1 90 ? -1.004 -5.952 -18.468 1.00 57.75 90 GLY A CA 1
ATOM 702 C C . GLY A 1 90 ? -0.187 -5.188 -19.511 1.00 57.75 90 GLY A C 1
ATOM 703 O O . GLY A 1 90 ? -0.501 -5.262 -20.692 1.00 57.75 90 GLY A O 1
ATOM 704 N N . TYR A 1 91 ? 0.871 -4.483 -19.088 1.00 59.41 91 TYR A N 1
ATOM 705 C CA . TYR A 1 91 ? 1.781 -3.760 -19.993 1.00 59.41 91 TYR A CA 1
ATOM 706 C C . TYR A 1 91 ? 3.252 -3.921 -19.637 1.00 59.41 91 TYR A C 1
ATOM 708 O O . TYR A 1 91 ? 3.586 -3.980 -18.452 1.00 59.41 91 TYR A O 1
ATOM 716 N N . LEU A 1 92 ? 4.117 -3.966 -20.667 1.00 57.56 92 LEU A N 1
ATOM 717 C CA . LEU A 1 92 ? 5.568 -4.119 -20.527 1.00 57.56 92 LEU A CA 1
ATOM 718 C C . LEU A 1 92 ? 6.380 -3.361 -21.595 1.00 57.56 92 LEU A C 1
ATOM 720 O O . LEU A 1 92 ? 6.011 -3.293 -22.763 1.00 57.56 92 LEU A O 1
ATOM 724 N N . SER A 1 93 ? 7.552 -2.908 -21.146 1.00 49.38 93 SER A N 1
ATOM 725 C CA . SER A 1 93 ? 8.702 -2.329 -21.855 1.00 49.38 93 SER A CA 1
ATOM 726 C C . SER A 1 93 ? 8.603 -0.840 -22.206 1.00 49.38 93 SER A C 1
ATOM 728 O O . SER A 1 93 ? 7.969 -0.423 -23.174 1.00 49.38 93 SER A O 1
ATOM 730 N N . ASP A 1 94 ? 9.384 -0.023 -21.487 1.00 49.97 94 ASP A N 1
ATOM 731 C CA . ASP A 1 94 ? 9.981 1.168 -22.106 1.00 49.97 94 ASP A CA 1
ATOM 732 C C . ASP A 1 94 ? 10.813 0.675 -23.306 1.00 49.97 94 ASP A C 1
ATOM 734 O O . ASP A 1 94 ? 11.570 -0.292 -23.183 1.00 49.97 94 ASP A O 1
ATOM 738 N N . ALA A 1 95 ? 10.719 1.343 -24.457 1.00 45.00 95 ALA A N 1
ATOM 739 C CA . ALA A 1 95 ? 11.564 1.099 -25.631 1.00 45.00 95 ALA A CA 1
ATOM 740 C C . ALA A 1 95 ? 13.081 1.208 -25.331 1.00 45.00 95 ALA A C 1
ATOM 742 O O . ALA A 1 95 ? 13.913 0.917 -26.190 1.00 45.00 95 ALA A O 1
ATOM 743 N N . ARG A 1 96 ? 13.449 1.651 -24.120 1.00 45.06 96 ARG A N 1
ATOM 744 C CA . ARG A 1 96 ? 14.816 1.829 -23.618 1.00 45.06 96 ARG A CA 1
ATOM 745 C C . ARG A 1 96 ? 15.338 0.714 -22.701 1.00 45.06 96 ARG A C 1
ATOM 747 O O . ARG A 1 96 ? 16.450 0.861 -22.199 1.00 45.06 96 ARG A O 1
ATOM 754 N N . GLY A 1 97 ? 14.602 -0.384 -22.513 1.00 46.44 97 GLY A N 1
ATOM 755 C CA . GLY A 1 97 ? 15.123 -1.583 -21.839 1.00 46.44 97 GLY A CA 1
ATOM 756 C C . GLY A 1 97 ? 15.034 -1.584 -20.311 1.00 46.44 97 GLY A C 1
ATOM 757 O O . GLY A 1 97 ? 15.896 -2.160 -19.663 1.00 46.44 97 GLY A O 1
ATOM 758 N N . SER A 1 98 ? 14.020 -0.944 -19.720 1.00 54.81 98 SER A N 1
ATOM 759 C CA . SER A 1 98 ? 13.599 -1.286 -18.355 1.00 54.81 98 SER A CA 1
ATOM 760 C C . SER A 1 98 ? 12.288 -2.056 -18.409 1.00 54.81 98 SER A C 1
ATOM 762 O O . SER A 1 98 ? 11.273 -1.513 -18.862 1.00 54.81 98 SER A O 1
ATOM 764 N N . ASP A 1 99 ? 12.320 -3.289 -17.918 1.00 65.81 99 ASP A N 1
ATOM 765 C CA . ASP A 1 99 ? 11.147 -4.143 -17.809 1.00 65.81 99 ASP A CA 1
ATOM 766 C C . ASP A 1 99 ? 10.314 -3.681 -16.607 1.00 65.81 99 ASP A C 1
ATOM 768 O O . ASP A 1 99 ? 10.694 -3.821 -15.441 1.00 65.81 99 ASP A O 1
ATOM 772 N N . SER A 1 100 ? 9.180 -3.045 -16.898 1.00 75.50 100 SER A N 1
ATOM 773 C CA . SER A 1 100 ? 8.186 -2.664 -15.899 1.00 75.50 100 SER A CA 1
ATOM 774 C C . SER A 1 100 ? 6.863 -3.337 -16.206 1.00 75.50 100 SER A C 1
ATOM 776 O O . SER A 1 100 ? 6.344 -3.138 -17.300 1.00 75.50 100 SER A O 1
ATOM 778 N N . ILE A 1 101 ? 6.313 -4.070 -15.240 1.00 78.44 101 ILE A N 1
ATOM 779 C CA . ILE A 1 101 ? 4.985 -4.679 -15.327 1.00 78.44 101 ILE A CA 1
ATOM 780 C C . ILE A 1 101 ? 4.041 -3.941 -14.401 1.00 78.44 101 ILE A C 1
ATOM 782 O O . ILE A 1 101 ? 4.330 -3.771 -13.216 1.00 78.44 101 ILE A O 1
ATOM 786 N N . CYS A 1 102 ? 2.896 -3.540 -14.941 1.00 80.75 102 CYS A N 1
ATOM 787 C CA . CYS A 1 102 ? 1.786 -3.014 -14.161 1.00 80.75 102 CYS A CA 1
ATOM 788 C C . CYS A 1 102 ? 0.538 -3.857 -14.425 1.00 80.75 102 CYS A C 1
ATOM 790 O O . CYS A 1 102 ? 0.258 -4.163 -15.584 1.00 80.75 102 CYS A O 1
ATOM 792 N N . PHE A 1 103 ? -0.205 -4.212 -13.377 1.00 80.56 103 PHE A N 1
ATOM 793 C CA . PHE A 1 103 ? -1.487 -4.904 -13.514 1.00 80.56 103 PHE A CA 1
ATOM 794 C C . PHE A 1 103 ? -2.479 -4.520 -12.417 1.00 80.56 103 PHE A C 1
ATOM 796 O O . PHE A 1 103 ? -2.099 -3.962 -11.384 1.00 80.56 103 PHE A O 1
ATOM 803 N N . ILE A 1 104 ? -3.759 -4.825 -12.651 1.00 81.31 104 ILE A N 1
ATOM 804 C CA . ILE A 1 104 ? -4.842 -4.637 -11.679 1.00 81.31 104 ILE A CA 1
ATOM 805 C C . ILE A 1 104 ? -5.516 -5.973 -11.391 1.00 81.31 104 ILE A C 1
ATOM 807 O O . ILE A 1 104 ? -5.931 -6.677 -12.314 1.00 81.31 104 ILE A O 1
ATOM 811 N N . ARG A 1 105 ? -5.686 -6.286 -10.107 1.00 82.50 105 ARG A N 1
ATOM 812 C CA . ARG A 1 105 ? -6.530 -7.382 -9.625 1.00 82.50 105 ARG A CA 1
ATOM 813 C C . ARG A 1 105 ? -7.586 -6.790 -8.699 1.00 82.50 105 ARG A C 1
ATOM 815 O O . ARG A 1 105 ? -7.245 -6.196 -7.682 1.00 82.50 105 ARG A O 1
ATOM 822 N N . ASP A 1 106 ? -8.855 -6.909 -9.079 1.00 79.06 106 ASP A N 1
ATOM 823 C CA . ASP A 1 106 ? -9.985 -6.258 -8.405 1.00 79.06 106 ASP A CA 1
ATOM 824 C C . ASP A 1 106 ? -9.785 -4.736 -8.285 1.00 79.06 106 ASP A C 1
ATOM 826 O O . ASP A 1 106 ? -9.867 -4.019 -9.280 1.00 79.06 106 ASP A O 1
ATOM 830 N N . ASN A 1 107 ? -9.510 -4.231 -7.084 1.00 79.56 107 ASN A N 1
ATOM 831 C CA . ASN A 1 107 ? -9.213 -2.831 -6.781 1.00 79.56 107 ASN A CA 1
ATOM 832 C C . ASN A 1 107 ? -7.745 -2.604 -6.369 1.00 79.56 107 ASN A C 1
ATOM 834 O O . ASN A 1 107 ? -7.410 -1.538 -5.857 1.00 79.56 107 ASN A O 1
ATOM 838 N N . ILE A 1 108 ? -6.871 -3.588 -6.585 1.00 82.25 108 ILE A N 1
ATOM 839 C CA . ILE A 1 108 ? -5.449 -3.530 -6.246 1.00 82.25 108 ILE A CA 1
ATOM 840 C C . ILE A 1 108 ? -4.636 -3.274 -7.515 1.00 82.25 108 ILE A C 1
ATOM 842 O O . ILE A 1 108 ? -4.646 -4.087 -8.436 1.00 82.25 108 ILE A O 1
ATOM 846 N N . ALA A 1 109 ? -3.904 -2.163 -7.544 1.00 84.38 109 ALA A N 1
ATOM 847 C CA . ALA A 1 109 ? -2.914 -1.854 -8.569 1.00 84.38 109 ALA A CA 1
ATOM 848 C C . ALA A 1 109 ? -1.523 -2.319 -8.120 1.00 84.38 109 ALA A C 1
ATOM 850 O O . ALA A 1 109 ? -1.089 -2.027 -7.003 1.00 84.38 109 ALA A O 1
ATOM 851 N N . VAL A 1 110 ? -0.804 -3.013 -8.999 1.00 85.06 110 VAL A N 1
ATOM 852 C CA . VAL A 1 110 ? 0.554 -3.510 -8.753 1.00 85.06 110 VAL A CA 1
ATOM 853 C C . VAL A 1 110 ? 1.487 -2.971 -9.829 1.00 85.06 110 VAL A C 1
ATOM 855 O O . VAL A 1 110 ? 1.166 -3.041 -11.011 1.00 85.06 110 VAL A O 1
ATOM 858 N N . ILE A 1 111 ? 2.641 -2.446 -9.419 1.00 85.06 111 ILE A N 1
ATOM 859 C CA . ILE A 1 111 ? 3.712 -1.948 -10.290 1.00 85.06 111 ILE A CA 1
ATOM 860 C C . ILE A 1 111 ? 5.012 -2.630 -9.875 1.00 85.06 111 ILE A C 1
ATOM 862 O O . ILE A 1 111 ? 5.401 -2.571 -8.710 1.00 85.06 111 ILE A O 1
ATOM 866 N N . ILE A 1 112 ? 5.699 -3.248 -10.827 1.00 84.44 112 ILE A N 1
ATOM 867 C CA . ILE A 1 112 ? 6.952 -3.974 -10.620 1.00 84.44 112 ILE A CA 1
ATOM 868 C C . ILE A 1 112 ? 7.949 -3.446 -11.636 1.00 84.44 112 ILE A C 1
ATOM 870 O O . ILE A 1 112 ? 7.658 -3.414 -12.828 1.00 84.44 112 ILE A O 1
ATOM 874 N N . ARG A 1 113 ? 9.118 -3.012 -11.175 1.00 81.62 113 ARG A N 1
ATOM 875 C CA . ARG A 1 113 ? 10.189 -2.491 -12.027 1.00 81.62 113 ARG A CA 1
ATOM 876 C C . ARG A 1 113 ? 11.471 -3.238 -11.729 1.00 81.62 113 ARG A C 1
ATOM 878 O O . ARG A 1 113 ? 11.956 -3.177 -10.602 1.00 81.62 113 ARG A O 1
ATOM 885 N N . GLY A 1 114 ? 11.999 -3.919 -12.736 1.00 78.00 114 GLY A N 1
ATOM 886 C CA . GLY A 1 114 ? 13.306 -4.560 -12.686 1.00 78.00 114 GLY A CA 1
ATOM 887 C C . GLY A 1 114 ? 14.353 -3.709 -13.392 1.00 78.00 114 GLY A C 1
ATOM 888 O O . GLY A 1 114 ? 14.099 -3.114 -14.439 1.00 78.00 114 GLY A O 1
ATOM 889 N N . HIS A 1 115 ? 15.544 -3.661 -12.811 1.00 79.06 115 HIS A N 1
ATOM 890 C CA . HIS A 1 115 ? 16.735 -3.061 -13.399 1.00 79.06 115 HIS A CA 1
ATOM 891 C C . HIS A 1 115 ? 17.899 -4.045 -13.304 1.00 79.06 115 HIS A C 1
ATOM 893 O O . HIS A 1 115 ? 18.011 -4.764 -12.306 1.00 79.06 115 HIS A O 1
ATOM 899 N N . GLY A 1 116 ? 18.791 -4.032 -14.297 1.00 76.69 116 GLY A N 1
ATOM 900 C CA . GLY A 1 116 ? 19.997 -4.856 -14.298 1.00 76.69 116 GLY A CA 1
ATOM 901 C C . GLY A 1 116 ? 19.669 -6.349 -14.310 1.00 76.69 116 GLY A C 1
ATOM 902 O O . GLY A 1 116 ? 18.904 -6.817 -15.149 1.00 76.69 116 GLY A O 1
ATOM 903 N N . GLU A 1 117 ? 20.227 -7.112 -13.366 1.00 78.81 117 GLU A N 1
ATOM 904 C CA . GLU A 1 117 ? 20.025 -8.570 -13.305 1.00 78.81 117 GLU A CA 1
ATOM 905 C C . GLU A 1 117 ? 18.563 -8.996 -13.082 1.00 78.81 117 GLU A C 1
ATOM 907 O O . GLU A 1 117 ? 18.173 -10.068 -13.540 1.00 78.81 117 GLU A O 1
ATOM 912 N N . PHE A 1 118 ? 17.738 -8.133 -12.476 1.00 79.44 118 PHE A N 1
ATOM 913 C CA . PHE A 1 118 ? 16.328 -8.418 -12.189 1.00 79.44 118 PHE A CA 1
ATOM 914 C C . PHE A 1 118 ? 15.373 -8.075 -13.338 1.00 79.44 118 PHE A C 1
ATOM 916 O O . PHE A 1 118 ? 14.177 -8.311 -13.198 1.00 79.44 118 PHE A O 1
ATOM 923 N N . GLU A 1 119 ? 15.853 -7.529 -14.465 1.00 75.25 119 GLU A N 1
ATOM 924 C CA . GLU A 1 119 ? 15.000 -7.183 -15.621 1.00 75.25 119 GLU A CA 1
ATOM 925 C C . GLU A 1 119 ? 14.154 -8.382 -16.074 1.00 75.25 119 GLU A C 1
ATOM 927 O O . GLU A 1 119 ? 12.947 -8.268 -16.265 1.00 75.25 119 GLU A O 1
ATOM 932 N N . ARG A 1 120 ? 14.750 -9.578 -16.103 1.00 75.69 120 ARG A N 1
ATOM 933 C CA . ARG A 1 120 ? 14.068 -10.802 -16.553 1.00 75.69 120 ARG A CA 1
ATOM 934 C C . ARG A 1 120 ? 13.162 -11.450 -15.505 1.00 75.69 120 ARG A C 1
ATOM 936 O O . ARG A 1 120 ? 12.369 -12.312 -15.864 1.00 75.69 120 ARG A O 1
ATOM 943 N N . GLU A 1 121 ? 13.271 -11.064 -14.235 1.00 80.38 121 GLU A N 1
ATOM 944 C CA . GLU A 1 121 ? 12.503 -11.671 -13.134 1.00 80.38 121 GLU A CA 1
ATOM 945 C C . GLU A 1 121 ? 11.132 -11.011 -12.930 1.00 80.38 121 GLU A C 1
ATOM 947 O O . GLU A 1 121 ? 10.266 -11.550 -12.242 1.00 80.38 121 GLU A O 1
ATOM 952 N N . VAL A 1 122 ? 10.909 -9.843 -13.539 1.00 80.19 122 VAL A N 1
ATOM 953 C CA . VAL A 1 122 ? 9.705 -9.022 -13.335 1.00 80.19 122 VAL A CA 1
ATOM 954 C C . VAL A 1 122 ? 8.429 -9.795 -13.683 1.00 80.19 122 VAL A C 1
ATOM 956 O O . VAL A 1 122 ? 7.444 -9.692 -12.952 1.00 80.19 122 VAL A O 1
ATOM 959 N N . VAL A 1 123 ? 8.454 -10.606 -14.749 1.00 80.00 123 VAL A N 1
ATOM 960 C CA . VAL A 1 123 ? 7.315 -11.437 -15.189 1.00 80.00 123 VAL A CA 1
ATOM 961 C C . VAL A 1 123 ? 6.972 -12.509 -14.158 1.00 80.00 123 VAL A C 1
ATOM 963 O O . VAL A 1 123 ? 5.819 -12.599 -13.735 1.00 80.00 123 VAL A O 1
ATOM 966 N N . ASP A 1 124 ? 7.965 -13.275 -13.707 1.00 82.69 124 ASP A N 1
ATOM 967 C CA . ASP A 1 124 ? 7.766 -14.350 -12.728 1.00 82.69 124 ASP A CA 1
ATOM 968 C C . ASP A 1 124 ? 7.237 -13.794 -11.397 1.00 82.69 124 ASP A C 1
ATOM 970 O O . ASP A 1 124 ? 6.353 -14.372 -10.758 1.00 82.69 124 ASP A O 1
ATOM 974 N N . ILE A 1 125 ? 7.742 -12.628 -10.986 1.00 84.75 125 ILE A N 1
ATOM 975 C CA . ILE A 1 125 ? 7.302 -11.944 -9.768 1.00 84.75 125 ILE A CA 1
ATOM 976 C C . ILE A 1 125 ? 5.869 -11.430 -9.925 1.00 84.75 125 ILE A C 1
ATOM 978 O O . ILE A 1 125 ? 5.069 -11.604 -9.004 1.00 84.75 125 ILE A O 1
ATOM 982 N N . ALA A 1 126 ? 5.513 -10.866 -11.084 1.00 82.88 126 ALA A N 1
ATOM 983 C CA . ALA A 1 126 ? 4.144 -10.443 -11.374 1.00 82.88 126 ALA A CA 1
ATOM 984 C C . ALA A 1 126 ? 3.158 -11.610 -11.269 1.00 82.88 126 ALA A C 1
ATOM 986 O O . ALA A 1 126 ? 2.174 -11.516 -10.537 1.00 82.88 126 ALA A O 1
ATOM 987 N N . GLN A 1 127 ? 3.458 -12.732 -11.930 1.00 85.06 127 GLN A N 1
ATOM 988 C CA . GLN A 1 127 ? 2.615 -13.930 -11.912 1.00 85.06 127 GLN A CA 1
ATOM 989 C C . GLN A 1 127 ? 2.469 -14.507 -10.504 1.00 85.06 127 GLN A C 1
ATOM 991 O O . GLN A 1 127 ? 1.382 -14.933 -10.105 1.00 85.06 127 GLN A O 1
ATOM 996 N N . LYS A 1 128 ? 3.551 -14.496 -9.718 1.00 86.38 128 LYS A N 1
ATOM 997 C CA . LYS A 1 128 ? 3.525 -14.969 -8.334 1.00 86.38 128 LYS A CA 1
ATOM 998 C C . LYS A 1 128 ? 2.655 -14.084 -7.444 1.00 86.38 128 LYS A C 1
ATOM 1000 O O . LYS A 1 128 ? 1.859 -14.622 -6.678 1.00 86.38 128 LYS A O 1
ATOM 1005 N N . ILE A 1 129 ? 2.783 -12.759 -7.546 1.00 85.56 129 ILE A N 1
ATOM 1006 C CA . ILE A 1 129 ? 1.940 -11.819 -6.791 1.00 85.56 129 ILE A CA 1
ATOM 1007 C C . ILE A 1 129 ? 0.477 -12.010 -7.182 1.00 85.56 129 ILE A C 1
ATOM 1009 O O . ILE A 1 129 ? -0.371 -12.153 -6.308 1.00 85.56 129 ILE A O 1
ATOM 1013 N N . ASP A 1 130 ? 0.184 -12.078 -8.476 1.00 84.38 130 ASP A N 1
ATOM 1014 C CA . ASP A 1 130 ? -1.178 -12.245 -8.971 1.00 84.38 130 ASP A CA 1
ATOM 1015 C C . ASP A 1 130 ? -1.817 -13.567 -8.510 1.00 84.38 130 ASP A C 1
ATOM 1017 O O . ASP A 1 130 ? -2.937 -13.586 -8.000 1.00 84.38 130 ASP A O 1
ATOM 1021 N N . THR A 1 131 ? -1.059 -14.666 -8.561 1.00 86.06 131 THR A N 1
ATOM 1022 C CA . THR A 1 131 ? -1.488 -15.967 -8.023 1.00 86.06 131 THR A CA 1
ATOM 1023 C C . THR A 1 131 ? -1.770 -15.892 -6.524 1.00 86.06 131 THR A C 1
ATOM 1025 O O . THR A 1 131 ? -2.757 -16.451 -6.048 1.00 86.06 131 THR A O 1
ATOM 1028 N N . MET A 1 132 ? -0.916 -15.201 -5.762 1.00 83.38 132 MET A N 1
ATOM 1029 C CA . MET A 1 132 ? -1.128 -15.009 -4.327 1.00 83.38 132 MET A CA 1
ATOM 1030 C C . MET A 1 132 ? -2.386 -14.185 -4.048 1.00 83.38 132 MET A C 1
ATOM 1032 O O . MET A 1 132 ? -3.126 -14.536 -3.136 1.00 83.38 132 MET A O 1
ATOM 1036 N N . LEU A 1 133 ? -2.652 -13.136 -4.833 1.00 81.81 133 LEU A N 1
ATOM 1037 C CA . LEU A 1 133 ? -3.865 -12.324 -4.708 1.00 81.81 133 LEU A CA 1
ATOM 1038 C C . LEU A 1 133 ? -5.125 -13.147 -5.009 1.00 81.81 133 LEU A C 1
ATOM 1040 O O . LEU A 1 133 ? -6.081 -13.084 -4.246 1.00 81.81 133 LEU A O 1
ATOM 1044 N N . LEU A 1 134 ? -5.102 -13.994 -6.043 1.00 81.62 134 LEU A N 1
ATOM 1045 C CA . LEU A 1 134 ? -6.213 -14.898 -6.379 1.00 81.62 134 LEU A CA 1
ATOM 1046 C C . LEU A 1 134 ? -6.500 -15.951 -5.297 1.00 81.62 134 LEU A C 1
ATOM 1048 O O . LEU A 1 134 ? -7.629 -16.420 -5.169 1.00 81.62 134 LEU A O 1
ATOM 1052 N N . GLN A 1 135 ? -5.483 -16.347 -4.529 1.00 81.06 135 GLN A N 1
ATOM 1053 C CA . GLN A 1 135 ? -5.636 -17.282 -3.413 1.00 81.06 135 GLN A CA 1
ATOM 1054 C C . GLN A 1 135 ? -6.185 -16.615 -2.147 1.00 81.06 135 GLN A C 1
ATOM 1056 O O . GLN A 1 135 ? -6.594 -17.325 -1.223 1.00 81.06 135 GLN A O 1
ATOM 1061 N N . GLN A 1 136 ? -6.196 -15.280 -2.072 1.00 70.12 136 GLN A N 1
ATOM 1062 C CA . GLN A 1 136 ? -6.760 -14.592 -0.921 1.00 70.12 136 GLN A CA 1
ATOM 1063 C C . GLN A 1 136 ? -8.290 -14.648 -0.982 1.00 70.12 136 GLN A C 1
ATOM 1065 O O . GLN A 1 136 ? -8.891 -14.270 -1.988 1.00 70.12 136 GLN A O 1
ATOM 1070 N N . PRO A 1 137 ? -8.959 -15.120 0.083 1.00 67.88 137 PRO A N 1
ATOM 1071 C CA . PRO A 1 137 ? -10.409 -15.086 0.129 1.00 67.88 137 PRO A CA 1
ATOM 1072 C C . PRO A 1 137 ? -10.877 -13.629 0.131 1.00 67.88 137 PRO A C 1
ATOM 1074 O O . PRO A 1 137 ? -10.437 -12.837 0.966 1.00 67.88 137 PRO A O 1
ATOM 1077 N N . LEU A 1 138 ? -11.805 -13.294 -0.769 1.00 67.31 138 LEU A N 1
ATOM 1078 C CA . LEU A 1 138 ? -12.534 -12.029 -0.727 1.00 67.31 138 LEU A CA 1
ATOM 1079 C C . LEU A 1 138 ? -13.206 -11.901 0.641 1.00 67.31 138 LEU A C 1
ATOM 1081 O O . LEU A 1 138 ? -14.126 -12.654 0.972 1.00 67.31 138 LEU A O 1
ATOM 1085 N N . LEU A 1 139 ? -12.721 -10.962 1.448 1.00 67.81 139 LEU A N 1
ATOM 1086 C CA . LEU A 1 139 ? -13.336 -10.652 2.726 1.00 67.81 139 LEU A CA 1
ATOM 1087 C C . LEU A 1 139 ? -14.578 -9.800 2.471 1.00 67.81 139 LEU A C 1
ATOM 1089 O O . LEU A 1 139 ? -14.527 -8.778 1.787 1.00 67.81 139 LEU A O 1
ATOM 1093 N N . THR A 1 140 ? -15.698 -10.207 3.055 1.00 73.12 140 THR A N 1
ATOM 1094 C CA . THR A 1 140 ? -16.869 -9.333 3.198 1.00 73.12 140 THR A CA 1
ATOM 1095 C C . THR A 1 140 ? -16.505 -8.089 4.008 1.00 73.12 140 THR A C 1
ATOM 1097 O O . THR A 1 140 ? -15.517 -8.075 4.747 1.00 73.12 140 THR A O 1
ATOM 1100 N N . TYR A 1 141 ? -17.319 -7.039 3.901 1.00 65.38 141 TYR A N 1
ATOM 1101 C CA . TYR A 1 141 ? -17.113 -5.827 4.691 1.00 65.38 141 TYR A CA 1
ATOM 1102 C C . TYR A 1 141 ? -17.094 -6.132 6.195 1.00 65.38 141 TYR A C 1
ATOM 1104 O O . TYR A 1 141 ? -16.212 -5.642 6.899 1.00 65.38 141 TYR A O 1
ATOM 1112 N N . GLU A 1 142 ? -17.988 -7.004 6.674 1.00 74.75 142 GLU A N 1
ATOM 1113 C CA . GLU A 1 142 ? -18.018 -7.415 8.078 1.00 74.75 142 GLU A CA 1
ATOM 1114 C C . GLU A 1 142 ? -16.743 -8.169 8.481 1.00 74.75 142 GLU A C 1
ATOM 1116 O O . GLU A 1 142 ? -16.199 -7.946 9.561 1.00 74.75 142 GLU A O 1
ATOM 1121 N N . GLN A 1 143 ? -16.226 -9.038 7.606 1.00 73.88 143 GLN A N 1
ATOM 1122 C CA . GLN A 1 143 ? -14.974 -9.756 7.858 1.00 73.88 143 GLN A CA 1
ATOM 1123 C C . GLN A 1 143 ? -13.760 -8.825 7.851 1.00 73.88 143 GLN A C 1
ATOM 1125 O O . GLN A 1 143 ? -12.856 -9.017 8.658 1.00 73.88 143 GLN A O 1
ATOM 1130 N N . LEU A 1 144 ? -13.729 -7.819 6.977 1.00 74.06 144 LEU A N 1
ATOM 1131 C CA . LEU A 1 144 ? -12.653 -6.833 6.943 1.00 74.06 144 LEU A CA 1
ATOM 1132 C C . LEU A 1 144 ? -12.674 -5.965 8.207 1.00 74.06 144 LEU A C 1
ATOM 1134 O O . LEU A 1 144 ? -11.642 -5.820 8.857 1.00 74.06 144 LEU A O 1
ATOM 1138 N N . GLN A 1 145 ? -13.851 -5.485 8.621 1.00 74.31 145 GLN A N 1
ATOM 1139 C CA . GLN A 1 145 ? -14.017 -4.760 9.885 1.00 74.31 145 GLN A CA 1
ATOM 1140 C C . GLN A 1 145 ? -13.604 -5.597 11.100 1.00 74.31 145 GLN A C 1
ATOM 1142 O O . GLN A 1 145 ? -12.933 -5.089 11.993 1.00 74.31 145 GLN A O 1
ATOM 1147 N N . ALA A 1 146 ? -13.961 -6.884 11.132 1.00 79.25 146 ALA A N 1
ATOM 1148 C CA . ALA A 1 146 ? -13.583 -7.779 12.224 1.00 79.25 146 ALA A CA 1
ATOM 1149 C C . ALA A 1 146 ? -12.064 -8.015 12.320 1.00 79.25 146 ALA A C 1
ATOM 1151 O O . ALA A 1 146 ? -11.575 -8.419 13.375 1.00 79.25 146 ALA A O 1
ATOM 1152 N N . ARG A 1 147 ? -11.321 -7.782 11.231 1.00 78.06 147 ARG A N 1
ATOM 1153 C CA . ARG A 1 147 ? -9.859 -7.915 11.181 1.00 78.06 147 ARG A CA 1
ATOM 1154 C C . ARG A 1 147 ? -9.112 -6.604 11.407 1.00 78.06 147 ARG A C 1
ATOM 1156 O O . ARG A 1 147 ? -7.910 -6.645 11.668 1.00 78.06 147 ARG A O 1
ATOM 1163 N N . CYS A 1 148 ? -9.789 -5.459 11.311 1.00 81.94 148 CYS A N 1
ATOM 1164 C CA . CYS A 1 148 ? -9.188 -4.160 11.588 1.00 81.94 148 CYS A CA 1
ATOM 1165 C C . CYS A 1 148 ? -8.680 -4.095 13.042 1.00 81.94 148 CYS A C 1
ATOM 1167 O O . CYS A 1 148 ? -9.390 -4.522 13.957 1.00 81.94 148 CYS A O 1
ATOM 1169 N N . PRO A 1 149 ? -7.465 -3.565 13.277 1.00 83.12 149 PRO A N 1
ATOM 1170 C CA . PRO A 1 149 ? -6.933 -3.419 14.626 1.00 83.12 149 PRO A CA 1
ATOM 1171 C C . PRO A 1 149 ? -7.772 -2.416 15.415 1.00 83.12 149 PRO A C 1
ATOM 1173 O O . PRO A 1 149 ? -7.913 -1.275 14.979 1.00 83.12 149 PRO A O 1
ATOM 1176 N N . LYS A 1 150 ? -8.284 -2.812 16.583 1.00 85.12 150 LYS A N 1
ATOM 1177 C CA . LYS A 1 150 ? -9.070 -1.954 17.480 1.00 85.12 150 LYS A CA 1
ATOM 1178 C C . LYS A 1 150 ? -8.173 -1.281 18.504 1.00 85.12 150 LYS A C 1
ATOM 1180 O O . LYS A 1 150 ? -7.361 -1.948 19.141 1.00 85.12 150 LYS A O 1
ATOM 1185 N N . LEU A 1 151 ? -8.322 0.029 18.662 1.00 84.06 151 LEU A N 1
ATOM 1186 C CA . LEU A 1 151 ? -7.576 0.804 19.646 1.00 84.06 151 LEU A CA 1
ATOM 1187 C C . LEU A 1 151 ? -8.448 1.083 20.866 1.00 84.06 151 LEU A C 1
ATOM 1189 O O . LEU A 1 151 ? -9.506 1.697 20.758 1.00 84.06 151 LEU A O 1
ATOM 1193 N N . HIS A 1 152 ? -7.954 0.692 22.031 1.00 83.00 152 HIS A N 1
ATOM 1194 C CA . HIS A 1 152 ? -8.553 1.002 23.320 1.00 83.00 152 HIS A CA 1
ATOM 1195 C C . HIS A 1 152 ? -7.702 2.068 23.995 1.00 83.00 152 HIS A C 1
ATOM 1197 O O . HIS A 1 152 ? -6.489 1.888 24.103 1.00 83.00 152 HIS A O 1
ATOM 1203 N N . ILE A 1 153 ? -8.305 3.169 24.446 1.00 79.69 153 ILE A N 1
ATOM 1204 C CA . ILE A 1 153 ? -7.609 4.203 25.222 1.00 79.69 153 ILE A CA 1
ATOM 1205 C C . ILE A 1 153 ? -8.385 4.453 26.510 1.00 79.69 153 ILE A C 1
ATOM 1207 O O . ILE A 1 153 ? -9.588 4.687 26.500 1.00 79.69 153 ILE A O 1
ATOM 1211 N N . GLY A 1 154 ? -7.686 4.420 27.637 1.00 71.44 154 GLY A N 1
ATOM 1212 C CA . GLY A 1 154 ? -8.263 4.699 28.946 1.00 71.44 154 GLY A CA 1
ATOM 1213 C C . GLY A 1 154 ? -7.416 5.675 29.745 1.00 71.44 154 GLY A C 1
ATOM 1214 O O . GLY A 1 154 ? -6.234 5.900 29.460 1.00 71.44 154 GLY A O 1
ATOM 1215 N N . SER A 1 155 ? -8.017 6.239 30.790 1.00 67.38 155 SER A N 1
ATOM 1216 C CA . SER A 1 155 ? -7.243 6.912 31.828 1.00 67.38 155 SER A CA 1
ATOM 1217 C C . SER A 1 155 ? -6.443 5.863 32.608 1.00 67.38 155 SER A C 1
ATOM 1219 O O . SER A 1 155 ? -6.998 4.901 33.145 1.00 67.38 155 SER A O 1
ATOM 1221 N N . GLY A 1 156 ? -5.117 6.019 32.655 1.00 56.94 156 GLY A N 1
ATOM 1222 C CA . GLY A 1 156 ? -4.265 5.119 33.431 1.00 56.94 156 GLY A CA 1
ATOM 1223 C C . GLY A 1 156 ? -4.539 5.249 34.931 1.00 56.94 156 GLY A C 1
ATOM 1224 O O . GLY A 1 156 ? -4.932 6.313 35.421 1.00 56.94 156 GLY A O 1
ATOM 1225 N N . LYS A 1 157 ? -4.291 4.184 35.707 1.00 51.50 157 LYS A N 1
ATOM 1226 C CA . LYS A 1 157 ? -4.272 4.306 37.173 1.00 51.50 157 LYS A CA 1
ATOM 1227 C C . LYS A 1 157 ? -3.164 5.276 37.564 1.00 51.50 157 LYS A C 1
ATOM 1229 O O . LYS A 1 157 ? -2.012 5.079 37.185 1.00 51.50 157 LYS A O 1
ATOM 1234 N N . LYS A 1 158 ? -3.498 6.274 38.385 1.00 48.91 158 LYS A N 1
ATOM 1235 C CA . LYS A 1 158 ? -2.523 7.129 39.066 1.00 48.91 158 LYS A CA 1
ATOM 1236 C C . LYS A 1 158 ? -1.584 6.217 39.866 1.00 48.91 158 LYS A C 1
ATOM 1238 O O . LYS A 1 158 ? -1.927 5.770 40.958 1.00 48.91 158 LYS A O 1
ATOM 1243 N N . ALA A 1 159 ? -0.423 5.871 39.312 1.00 42.31 159 ALA A N 1
ATOM 1244 C CA . ALA A 1 159 ? 0.640 5.296 40.116 1.00 42.31 159 ALA A CA 1
ATOM 1245 C C . ALA A 1 159 ? 0.997 6.375 41.140 1.00 42.31 159 ALA A C 1
ATOM 1247 O O . ALA A 1 159 ? 1.155 7.538 40.769 1.00 42.31 159 ALA A O 1
ATOM 1248 N N . ALA A 1 160 ? 1.087 6.015 42.420 1.00 46.31 160 ALA A N 1
ATOM 1249 C CA . ALA A 1 160 ? 1.311 6.954 43.525 1.00 46.31 160 ALA A CA 1
ATOM 12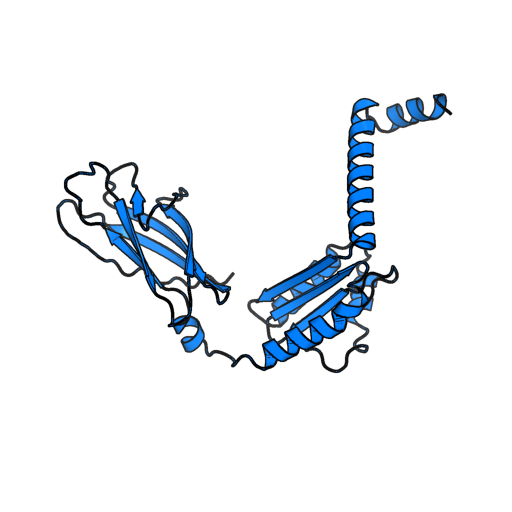50 C C . ALA A 1 160 ? 2.576 7.838 43.369 1.00 46.31 160 ALA A C 1
ATOM 1252 O O . ALA A 1 160 ? 2.790 8.749 44.161 1.00 46.31 160 ALA A O 1
ATOM 1253 N N . GLU A 1 161 ? 3.393 7.586 42.343 1.00 46.16 161 GLU A N 1
ATOM 1254 C CA . GLU A 1 161 ? 4.711 8.166 42.103 1.00 46.16 161 GLU A CA 1
ATOM 1255 C C . GLU A 1 161 ? 4.796 9.094 40.875 1.00 46.16 161 GLU A C 1
ATOM 1257 O O . GLU A 1 161 ? 5.845 9.690 40.651 1.00 46.16 161 GLU A O 1
ATOM 1262 N N . THR A 1 162 ? 3.736 9.262 40.070 1.00 52.22 162 THR A N 1
ATOM 1263 C CA . THR A 1 162 ? 3.774 10.154 38.888 1.00 52.22 162 THR A CA 1
ATOM 1264 C C . THR A 1 162 ? 2.809 11.331 39.023 1.00 52.22 162 THR A C 1
ATOM 1266 O O . THR A 1 162 ? 1.592 11.180 39.016 1.00 52.22 162 THR A O 1
ATOM 1269 N N . THR A 1 163 ? 3.368 12.540 39.125 1.00 55.94 163 THR A N 1
ATOM 1270 C CA . THR A 1 163 ? 2.627 13.814 39.209 1.00 55.94 163 THR A CA 1
ATOM 1271 C C . THR A 1 163 ? 1.951 14.202 37.885 1.00 55.94 163 THR A C 1
ATOM 1273 O O . THR A 1 163 ? 1.126 15.111 37.859 1.00 55.94 163 THR A O 1
ATOM 1276 N N . VAL A 1 164 ? 2.300 13.527 36.784 1.00 63.50 164 VAL A N 1
ATOM 1277 C CA . VAL A 1 164 ? 1.848 13.846 35.424 1.00 63.50 164 VAL A CA 1
ATOM 1278 C C . VAL A 1 164 ? 0.713 12.897 35.019 1.00 63.50 164 VAL A C 1
ATOM 1280 O O . VAL A 1 164 ? 0.913 11.680 35.074 1.00 63.50 164 VAL A O 1
ATOM 1283 N N . PRO A 1 165 ? -0.468 13.407 34.622 1.00 69.06 165 PRO A N 1
ATOM 1284 C CA . PRO A 1 165 ? -1.545 12.563 34.121 1.00 69.06 165 PRO A CA 1
ATOM 1285 C C . PRO A 1 165 ? -1.132 11.897 32.802 1.00 69.06 165 PRO A C 1
ATOM 1287 O O . PRO A 1 165 ? -0.443 12.490 31.971 1.00 69.06 165 PRO A O 1
ATOM 1290 N N . PHE A 1 166 ? -1.548 10.649 32.610 1.00 73.62 166 PHE A N 1
ATOM 1291 C CA . PHE A 1 166 ? -1.240 9.888 31.406 1.00 73.62 166 PHE A CA 1
ATOM 1292 C C . PHE A 1 166 ? -2.426 9.031 30.974 1.00 73.62 166 PHE A C 1
ATOM 1294 O O . PHE A 1 166 ? -3.266 8.636 31.785 1.00 73.62 166 PHE A O 1
ATOM 1301 N N . LEU A 1 167 ? -2.470 8.747 29.678 1.00 78.38 167 LEU A N 1
ATOM 1302 C CA . LEU A 1 167 ? -3.399 7.796 29.083 1.00 78.38 167 LEU A CA 1
ATOM 1303 C C . LEU A 1 167 ? -2.672 6.482 28.831 1.00 78.38 167 LEU A C 1
ATOM 1305 O O . LEU A 1 167 ? -1.504 6.492 28.437 1.00 78.38 167 LEU A O 1
ATOM 1309 N N . GLU A 1 168 ? -3.362 5.371 29.048 1.00 81.50 168 GLU A N 1
ATOM 1310 C CA . GLU A 1 168 ? -2.907 4.043 28.641 1.00 81.50 168 GLU A CA 1
ATOM 1311 C C . GLU A 1 168 ? -3.671 3.628 27.393 1.00 81.50 168 GLU A C 1
ATOM 1313 O O . GLU A 1 168 ? -4.863 3.917 27.268 1.00 81.50 168 GLU A O 1
ATOM 1318 N N . TYR A 1 169 ? -2.994 2.946 26.475 1.00 83.38 169 TYR A N 1
ATOM 1319 C CA . TYR A 1 169 ? -3.655 2.356 25.322 1.00 83.38 169 TYR A CA 1
ATOM 1320 C C . TYR A 1 169 ? -3.308 0.883 25.157 1.00 83.38 169 TYR A C 1
ATOM 1322 O O . TYR A 1 169 ? -2.248 0.411 25.568 1.00 83.38 169 TYR A O 1
ATOM 1330 N N . SER A 1 170 ? -4.207 0.150 24.517 1.00 85.94 170 SER A N 1
ATOM 1331 C CA . SER A 1 170 ? -3.964 -1.210 24.058 1.00 85.94 170 SER A CA 1
ATOM 1332 C C . SER A 1 170 ? -4.551 -1.402 22.666 1.00 85.94 170 SER A C 1
ATOM 1334 O O . SER A 1 170 ? -5.445 -0.671 22.240 1.00 85.94 170 SER A O 1
ATOM 1336 N N . VAL A 1 171 ? -4.003 -2.367 21.930 1.00 87.00 171 VAL A N 1
ATOM 1337 C CA . VAL A 1 171 ? -4.463 -2.702 20.583 1.00 87.00 171 VAL A CA 1
ATOM 1338 C C . VAL A 1 171 ? -4.964 -4.137 20.587 1.00 87.00 171 VAL A C 1
ATOM 1340 O O . VAL A 1 171 ? -4.236 -5.055 20.964 1.00 87.00 171 VAL A O 1
ATOM 1343 N N . GLU A 1 172 ? -6.205 -4.327 20.162 1.00 86.88 172 GLU A N 1
ATOM 1344 C CA . GLU A 1 172 ? -6.814 -5.633 19.952 1.00 86.88 172 GLU A CA 1
ATOM 1345 C C . GLU A 1 172 ? -6.762 -5.982 18.462 1.00 86.88 172 GLU A C 1
ATOM 1347 O O . GLU A 1 172 ? -7.141 -5.192 17.597 1.00 86.88 172 GLU A O 1
ATOM 1352 N N . VAL A 1 173 ? -6.274 -7.182 18.166 1.00 87.19 173 VAL A N 1
ATOM 1353 C CA . VAL A 1 173 ? -6.112 -7.716 16.811 1.00 87.19 173 VAL A CA 1
ATOM 1354 C C . VAL A 1 173 ? -6.472 -9.199 16.774 1.00 87.19 173 VAL A C 1
ATOM 1356 O O . VAL A 1 173 ? -6.423 -9.864 17.814 1.00 87.19 173 VAL A O 1
ATOM 1359 N N . PRO A 1 174 ? -6.808 -9.748 15.591 1.00 83.81 174 PRO A N 1
ATOM 1360 C CA . PRO A 1 174 ? -7.014 -11.181 15.425 1.00 83.81 174 PRO A CA 1
ATOM 1361 C C . PRO A 1 174 ? -5.805 -12.016 15.867 1.00 83.81 174 PRO A C 1
ATOM 1363 O O . PRO A 1 174 ? -4.658 -11.567 15.850 1.00 83.81 174 PRO A O 1
ATOM 1366 N N . SER A 1 175 ? -6.057 -13.277 16.225 1.00 84.69 175 SER A N 1
ATOM 1367 C CA . SER A 1 175 ? -4.993 -14.209 16.612 1.00 84.69 175 SER A CA 1
ATOM 1368 C C . SER A 1 175 ? -3.944 -14.353 15.503 1.00 84.69 175 SER A C 1
ATOM 1370 O O . SER A 1 175 ? -4.289 -14.551 14.340 1.00 84.69 175 SER A O 1
ATOM 1372 N N . GLY A 1 176 ? -2.663 -14.261 15.871 1.00 83.12 176 GLY A N 1
ATOM 1373 C CA . GLY A 1 176 ? -1.537 -14.346 14.935 1.00 83.12 176 GLY A CA 1
ATOM 1374 C C . GLY A 1 176 ? -1.198 -13.039 14.212 1.00 83.12 176 GLY A C 1
ATOM 1375 O O . GLY A 1 176 ? -0.178 -12.986 13.531 1.00 83.12 176 GLY A O 1
ATOM 1376 N N . VAL A 1 177 ? -1.993 -11.982 14.397 1.00 82.56 177 VAL A N 1
ATOM 1377 C CA . VAL A 1 177 ? -1.734 -10.646 13.853 1.00 82.56 177 VAL A CA 1
ATOM 1378 C C . VAL A 1 177 ? -1.063 -9.791 14.924 1.00 82.56 177 VAL A C 1
ATOM 1380 O O . VAL A 1 177 ? -1.439 -9.822 16.092 1.00 82.56 177 VAL A O 1
ATOM 1383 N N . GLN A 1 178 ? -0.061 -9.012 14.529 1.00 86.25 178 GLN A N 1
ATOM 1384 C CA . GLN A 1 178 ? 0.488 -7.925 15.346 1.00 86.25 178 GLN A CA 1
ATOM 1385 C C . GLN A 1 178 ? 0.065 -6.576 14.763 1.00 86.25 178 GLN A C 1
ATOM 1387 O O . GLN A 1 178 ? -0.154 -6.472 13.554 1.00 86.25 178 GLN A O 1
ATOM 1392 N N . ALA A 1 179 ? -0.030 -5.548 15.603 1.00 85.81 179 ALA A N 1
ATOM 1393 C CA . ALA A 1 179 ? -0.284 -4.174 15.183 1.00 85.81 179 ALA A CA 1
ATOM 1394 C C . ALA A 1 179 ? 0.456 -3.177 16.074 1.00 85.81 179 ALA A C 1
ATOM 1396 O O . ALA A 1 179 ? 0.788 -3.476 17.221 1.00 85.81 179 ALA A O 1
ATOM 1397 N N . TRP A 1 180 ? 0.704 -1.992 15.530 1.00 85.25 180 TRP A N 1
ATOM 1398 C CA . TRP A 1 180 ? 1.372 -0.894 16.216 1.00 85.25 180 TRP A CA 1
ATOM 1399 C C . TRP A 1 180 ? 0.640 0.416 15.959 1.00 85.25 180 TRP A C 1
ATOM 1401 O O . TRP A 1 180 ? 0.059 0.638 14.893 1.00 85.25 180 TRP A O 1
ATOM 1411 N N . VAL A 1 181 ? 0.689 1.305 16.948 1.00 84.12 181 VAL A N 1
ATOM 1412 C CA . VAL A 1 181 ? 0.188 2.667 16.790 1.00 84.12 181 VAL A CA 1
ATOM 1413 C C . VAL A 1 181 ? 1.268 3.488 16.091 1.00 84.12 181 VAL A C 1
ATOM 1415 O O . VAL A 1 181 ? 2.371 3.640 16.609 1.00 84.12 181 VAL A O 1
ATOM 1418 N N . SER A 1 182 ? 0.969 3.962 14.884 1.00 80.50 182 SER A N 1
ATOM 1419 C CA . SER A 1 182 ? 1.910 4.709 14.047 1.00 80.50 182 SER A CA 1
ATOM 1420 C C . SER A 1 182 ? 2.009 6.177 14.447 1.00 80.50 182 SER A C 1
ATOM 1422 O O . SER A 1 182 ? 3.091 6.752 14.377 1.00 80.50 182 SER A O 1
ATOM 1424 N N . ASP A 1 183 ? 0.883 6.793 14.803 1.00 80.56 183 ASP A N 1
ATOM 1425 C CA . ASP A 1 183 ? 0.808 8.200 15.199 1.00 80.56 183 ASP A CA 1
ATOM 1426 C C . ASP A 1 183 ? -0.326 8.387 16.208 1.00 80.56 183 ASP A C 1
ATOM 1428 O O . ASP A 1 183 ? -1.380 7.754 16.080 1.00 80.56 183 ASP A O 1
ATOM 1432 N N . ILE A 1 184 ? -0.106 9.256 17.195 1.00 84.19 184 ILE A N 1
ATOM 1433 C CA . ILE A 1 184 ? -1.126 9.706 18.142 1.00 84.19 184 ILE A CA 1
ATOM 1434 C C . ILE A 1 184 ? -1.016 11.216 18.289 1.00 84.19 184 ILE A C 1
ATOM 1436 O O . ILE A 1 184 ? 0.034 11.750 18.647 1.00 84.19 184 ILE A O 1
ATOM 1440 N N . LYS A 1 185 ? -2.131 11.907 18.083 1.00 86.38 185 LYS A N 1
ATOM 1441 C CA . LYS A 1 185 ? -2.280 13.335 18.324 1.00 86.38 185 LYS A CA 1
ATOM 1442 C C . LYS A 1 185 ? -3.235 13.570 19.477 1.00 86.38 185 LYS A C 1
ATOM 1444 O O . 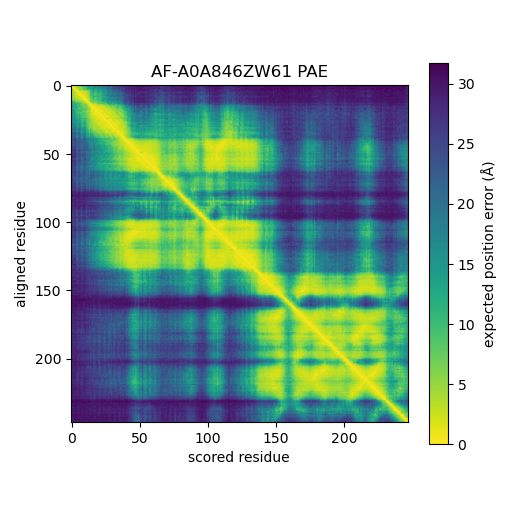LYS A 1 185 ? -4.308 12.977 19.529 1.00 86.38 185 LYS A O 1
ATOM 1449 N N . ILE A 1 186 ? -2.854 14.480 20.365 1.00 83.44 186 ILE A N 1
ATOM 1450 C CA . ILE A 1 186 ? -3.706 14.987 21.440 1.00 83.44 186 ILE A CA 1
ATOM 1451 C C . ILE A 1 186 ? -3.906 16.478 21.213 1.00 83.44 186 ILE A C 1
ATOM 1453 O O . ILE A 1 186 ? -2.924 17.223 21.182 1.00 83.44 186 ILE A O 1
ATOM 1457 N N . ASN A 1 187 ? -5.160 16.909 21.054 1.00 83.56 187 ASN A N 1
ATOM 1458 C CA . ASN A 1 187 ? -5.521 18.283 20.690 1.00 83.56 187 ASN A CA 1
ATOM 1459 C C . ASN A 1 187 ? -4.675 18.778 19.496 1.00 83.56 187 ASN A C 1
ATOM 1461 O O . ASN A 1 187 ? -3.995 19.801 19.578 1.00 83.56 187 ASN A O 1
ATOM 1465 N N . ASP A 1 188 ? -4.641 17.966 18.433 1.00 81.81 188 ASP A N 1
ATOM 1466 C CA . ASP A 1 188 ? -3.906 18.176 17.174 1.00 81.81 188 ASP A CA 1
ATOM 1467 C C . ASP A 1 188 ? -2.366 18.196 17.269 1.00 81.81 188 ASP A C 1
ATOM 1469 O O . ASP A 1 188 ? -1.679 18.376 16.261 1.00 81.81 188 ASP A O 1
ATOM 1473 N N . LYS A 1 189 ? -1.788 17.945 18.450 1.00 81.75 189 LYS A N 1
ATOM 1474 C CA . LYS A 1 189 ? -0.334 17.840 18.640 1.00 81.75 189 LYS A CA 1
ATOM 1475 C C . LYS A 1 189 ? 0.118 16.387 18.667 1.00 81.75 189 LYS A C 1
ATOM 1477 O O . LYS A 1 189 ? -0.352 15.622 19.504 1.00 81.75 189 LYS A O 1
ATOM 1482 N N . VAL A 1 190 ? 1.078 16.037 17.811 1.00 78.31 190 VAL A N 1
ATOM 1483 C CA . VAL A 1 190 ? 1.725 14.714 17.798 1.00 78.31 190 VAL A CA 1
ATOM 1484 C C . VAL A 1 190 ? 2.402 14.446 19.144 1.00 78.31 190 VAL A C 1
ATOM 1486 O O . VAL A 1 190 ? 3.151 15.286 19.654 1.00 78.31 190 VAL A O 1
ATOM 1489 N N . ARG A 1 191 ? 2.142 13.273 19.722 1.00 78.69 191 ARG A N 1
ATOM 1490 C CA . ARG A 1 191 ? 2.734 12.798 20.974 1.00 78.69 191 ARG A CA 1
ATOM 1491 C C . ARG A 1 191 ? 3.441 11.473 20.745 1.00 78.69 191 ARG A C 1
ATOM 1493 O O . ARG A 1 191 ? 2.893 10.557 20.144 1.00 78.69 191 ARG A O 1
ATOM 1500 N N . ALA A 1 192 ? 4.653 11.364 21.281 1.00 72.19 192 ALA A N 1
ATOM 1501 C CA . ALA A 1 192 ? 5.346 10.089 21.335 1.00 72.19 192 ALA A CA 1
ATOM 1502 C C . ALA A 1 192 ? 4.708 9.220 22.424 1.00 72.19 192 ALA A C 1
ATOM 1504 O O . ALA A 1 192 ? 4.687 9.600 23.596 1.00 72.19 192 ALA A O 1
ATOM 1505 N N . ALA A 1 193 ? 4.200 8.058 22.031 1.00 71.44 193 ALA A N 1
ATOM 1506 C CA . ALA A 1 193 ? 3.842 7.008 22.967 1.00 71.44 193 ALA A CA 1
ATOM 1507 C C . ALA A 1 193 ? 5.113 6.312 23.478 1.00 71.44 193 ALA A C 1
ATOM 1509 O O . ALA A 1 193 ? 5.990 5.964 22.687 1.00 71.44 193 ALA A O 1
ATOM 1510 N N . GLN A 1 194 ? 5.203 6.076 24.786 1.00 74.19 194 GLN A N 1
ATOM 1511 C CA . GLN A 1 194 ? 6.262 5.271 25.401 1.00 74.19 194 GLN A CA 1
ATOM 1512 C C . GLN A 1 194 ? 5.620 4.198 26.273 1.00 74.19 194 GLN A C 1
ATOM 1514 O O . GLN A 1 194 ? 4.768 4.519 27.094 1.00 74.19 194 GLN A O 1
ATOM 1519 N N . ASP A 1 195 ? 5.998 2.932 26.079 1.00 76.12 195 ASP A N 1
ATOM 1520 C CA . ASP A 1 195 ? 5.520 1.791 26.874 1.00 76.12 195 ASP A CA 1
ATOM 1521 C C . ASP A 1 195 ? 3.989 1.750 27.054 1.00 76.12 195 ASP A C 1
ATOM 1523 O O . ASP A 1 195 ? 3.479 1.597 28.163 1.00 76.12 195 ASP A O 1
ATOM 1527 N N . ASN A 1 196 ? 3.244 1.920 25.954 1.00 79.38 196 ASN A N 1
ATOM 1528 C CA . ASN A 1 196 ? 1.774 1.983 25.929 1.00 79.38 196 ASN A CA 1
ATOM 1529 C C . ASN A 1 196 ? 1.152 3.152 26.717 1.00 79.38 196 ASN A C 1
ATOM 1531 O O . ASN A 1 196 ? -0.038 3.129 27.036 1.00 79.38 196 ASN A O 1
ATOM 1535 N N . LYS A 1 197 ? 1.942 4.190 27.016 1.00 78.75 197 LYS A N 1
ATOM 1536 C CA . LYS A 1 197 ? 1.515 5.390 27.738 1.00 78.75 197 LYS A CA 1
ATOM 1537 C C . LYS A 1 197 ? 1.696 6.649 26.908 1.00 78.75 197 LYS A C 1
ATOM 1539 O O . LYS A 1 197 ? 2.650 6.782 26.139 1.00 78.75 197 LYS A O 1
ATOM 1544 N N . ILE A 1 198 ? 0.792 7.599 27.116 1.00 77.25 198 ILE A N 1
ATOM 1545 C CA . ILE A 1 198 ? 0.849 8.935 26.526 1.00 77.25 198 ILE A CA 1
ATOM 1546 C C . ILE A 1 198 ? 0.799 9.950 27.662 1.00 77.25 198 ILE A C 1
ATOM 1548 O O . ILE A 1 198 ? -0.211 10.064 28.357 1.00 77.25 198 ILE A O 1
ATOM 1552 N N . LEU A 1 199 ? 1.899 10.674 27.867 1.00 76.50 199 LEU A N 1
ATOM 1553 C CA . LEU A 1 199 ? 1.980 11.715 28.888 1.00 76.50 199 LEU A CA 1
ATOM 1554 C C . LEU A 1 199 ? 1.215 12.960 28.435 1.00 76.50 199 LEU A C 1
ATOM 1556 O O . LEU A 1 199 ? 1.358 13.414 27.297 1.00 76.50 199 LEU A O 1
ATOM 1560 N N . LEU A 1 200 ? 0.430 13.530 29.343 1.00 74.56 200 LEU A N 1
ATOM 1561 C CA . LEU A 1 200 ? -0.281 14.779 29.117 1.00 74.56 200 LEU A CA 1
ATOM 1562 C C . LEU A 1 200 ? 0.508 15.927 29.750 1.00 74.56 200 LEU A C 1
ATOM 1564 O O . LEU A 1 200 ? 0.939 15.836 30.895 1.00 74.56 200 LEU A O 1
ATOM 1568 N N . GLU A 1 201 ? 0.710 17.012 29.000 1.00 69.06 201 GLU A N 1
ATOM 1569 C CA . GLU A 1 201 ? 1.453 18.191 29.483 1.00 69.06 201 GLU A CA 1
ATOM 1570 C C . GLU A 1 201 ? 0.722 18.911 30.631 1.00 69.06 201 GLU A C 1
ATOM 1572 O O . GLU A 1 201 ? 1.359 19.520 31.485 1.00 69.06 201 GLU A O 1
ATOM 1577 N N . GLU A 1 202 ? -0.608 18.806 30.675 1.00 67.81 202 GLU A N 1
ATOM 1578 C CA . GLU A 1 202 ? -1.483 19.396 31.692 1.00 67.81 202 GLU A CA 1
ATOM 1579 C C . GLU A 1 202 ? -2.575 18.385 32.087 1.00 67.81 202 GLU A C 1
ATOM 1581 O O . GLU A 1 202 ? -2.665 17.313 31.487 1.00 67.81 202 GLU A O 1
ATOM 1586 N N . LYS A 1 203 ? -3.419 18.710 33.081 1.00 66.12 203 LYS A N 1
ATOM 1587 C CA . LYS A 1 203 ? -4.636 17.945 33.418 1.00 66.12 203 LYS A CA 1
ATOM 1588 C C . LYS A 1 203 ? -5.865 18.598 32.759 1.00 66.12 203 LYS A C 1
ATOM 1590 O O . LYS A 1 203 ? -6.590 19.328 33.434 1.00 66.12 203 LYS A O 1
ATOM 1595 N N . PRO A 1 204 ? -6.090 18.412 31.448 1.00 67.00 204 PRO A N 1
ATOM 1596 C CA . PRO A 1 204 ? -7.291 18.915 30.803 1.00 67.00 204 PRO A CA 1
ATOM 1597 C C . PRO A 1 204 ? -8.505 18.098 31.254 1.00 67.00 204 PRO A C 1
ATOM 1599 O O . PRO A 1 204 ? -8.398 16.901 31.492 1.00 67.00 204 PRO A O 1
ATOM 1602 N N . HIS A 1 205 ? -9.669 18.739 31.333 1.00 66.25 205 HIS A N 1
ATOM 1603 C CA . HIS A 1 205 ? -10.929 18.052 31.635 1.00 66.25 205 HIS A CA 1
ATOM 1604 C C . HIS A 1 205 ? -11.379 17.148 30.469 1.00 66.25 205 HIS A C 1
ATOM 1606 O O . HIS A 1 205 ? -11.956 16.086 30.686 1.00 66.25 205 HIS A O 1
ATOM 1612 N N . LYS A 1 206 ? -11.061 17.548 29.227 1.00 74.81 206 LYS A N 1
ATOM 1613 C CA . LYS A 1 206 ? -11.309 16.789 27.994 1.00 74.81 206 LYS A CA 1
ATOM 1614 C C . LYS A 1 206 ? -10.112 16.847 27.058 1.00 74.81 206 LYS A C 1
ATOM 1616 O O . LYS A 1 206 ? -9.465 17.890 26.944 1.00 74.81 206 LYS A O 1
ATOM 1621 N N . VAL A 1 207 ? -9.850 15.749 26.359 1.00 78.75 207 VAL A N 1
ATOM 1622 C CA . VAL A 1 207 ? -8.831 15.675 25.307 1.00 78.75 207 VAL A CA 1
ATOM 1623 C C . VAL A 1 207 ? -9.411 15.103 24.037 1.00 78.75 207 VAL A C 1
ATOM 1625 O O . VAL A 1 207 ? -10.042 14.052 24.057 1.00 78.75 207 VAL A O 1
ATOM 1628 N N . LYS A 1 208 ? -9.127 15.767 22.921 1.00 83.81 208 LYS A N 1
ATOM 1629 C CA . LYS A 1 208 ? -9.352 15.205 21.600 1.00 83.81 208 LYS A CA 1
ATOM 1630 C C . LYS A 1 208 ? -8.175 14.312 21.243 1.00 83.81 208 LYS A C 1
ATOM 1632 O O . LYS A 1 208 ? -7.031 14.771 21.285 1.00 83.81 208 LYS A O 1
ATOM 1637 N N . ILE A 1 209 ? -8.442 13.065 20.882 1.00 82.25 209 ILE A N 1
ATOM 1638 C CA . ILE A 1 209 ? -7.414 12.106 20.486 1.00 82.25 209 ILE A CA 1
ATOM 1639 C C . ILE A 1 209 ? -7.655 11.690 19.052 1.00 82.25 209 ILE A C 1
ATOM 1641 O O . ILE A 1 209 ? -8.764 11.297 18.708 1.00 82.25 209 ILE A O 1
ATOM 1645 N N . GLN A 1 210 ? -6.600 11.740 18.245 1.00 86.25 210 GLN A N 1
ATOM 1646 C CA . GLN A 1 210 ? -6.561 11.121 16.930 1.00 86.25 210 GLN A CA 1
ATOM 1647 C C . GLN A 1 210 ? -5.428 10.099 16.907 1.00 86.25 210 GLN A C 1
ATOM 1649 O O . GLN A 1 210 ? -4.303 10.436 17.263 1.00 86.25 210 GLN A O 1
ATOM 1654 N N . ALA A 1 211 ? -5.688 8.869 16.484 1.00 84.12 211 ALA A N 1
ATOM 1655 C CA . ALA A 1 211 ? -4.668 7.828 16.439 1.00 84.12 211 ALA A CA 1
ATOM 1656 C C . ALA A 1 211 ? -4.770 6.998 15.165 1.00 84.12 211 ALA A C 1
ATOM 1658 O O . ALA A 1 211 ? -5.862 6.770 14.655 1.00 84.12 211 ALA A O 1
ATOM 1659 N N . THR A 1 212 ? -3.630 6.534 14.659 1.00 84.25 212 THR A N 1
ATOM 1660 C CA . THR A 1 212 ? -3.567 5.628 13.506 1.00 84.25 212 THR A CA 1
ATOM 1661 C C . THR A 1 212 ? -2.871 4.339 13.904 1.00 84.25 212 THR A C 1
ATOM 1663 O O . THR A 1 212 ? -1.747 4.371 14.404 1.00 84.25 212 THR A O 1
ATOM 1666 N N . VAL A 1 213 ? -3.523 3.207 13.660 1.00 83.25 213 VAL A N 1
ATOM 1667 C CA . VAL A 1 213 ? -3.013 1.867 13.960 1.00 83.25 213 VAL A CA 1
ATOM 1668 C C . VAL A 1 213 ? -2.840 1.089 12.666 1.00 83.25 213 VAL A C 1
ATOM 1670 O O . VAL A 1 213 ? -3.713 1.121 11.800 1.00 83.25 213 VAL A O 1
ATOM 1673 N N . ILE A 1 214 ? -1.709 0.398 12.542 1.00 80.12 214 ILE A N 1
ATOM 1674 C CA . ILE A 1 214 ? -1.353 -0.392 11.363 1.00 80.12 214 ILE A CA 1
ATOM 1675 C C . ILE A 1 214 ? -1.078 -1.823 11.814 1.00 80.12 214 ILE A C 1
ATOM 1677 O O . ILE A 1 214 ? -0.311 -2.041 12.755 1.00 80.12 214 ILE A O 1
ATOM 1681 N N . SER A 1 215 ? -1.714 -2.795 11.161 1.00 81.31 215 SER A N 1
ATOM 1682 C CA . SER A 1 215 ? -1.465 -4.215 11.406 1.00 81.31 215 SER A CA 1
ATOM 1683 C C . SER A 1 215 ? -0.424 -4.805 10.450 1.00 81.31 215 SER A C 1
ATOM 1685 O O . SER A 1 215 ? -0.143 -4.277 9.376 1.00 81.31 215 SER A O 1
ATOM 1687 N N . THR A 1 216 ? 0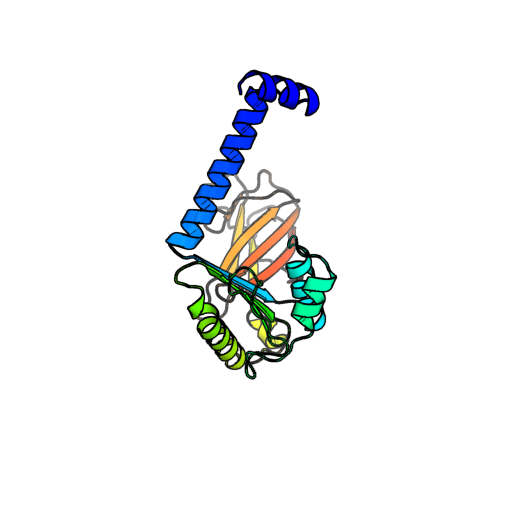.116 -5.962 10.825 1.00 74.44 216 THR A N 1
ATOM 1688 C CA . THR A 1 216 ? 0.941 -6.830 9.962 1.00 74.44 216 THR A CA 1
ATOM 1689 C C . THR A 1 216 ? 0.211 -7.314 8.706 1.00 74.44 216 THR A C 1
ATOM 1691 O O . THR A 1 216 ? 0.866 -7.681 7.737 1.00 74.44 216 THR A O 1
ATOM 1694 N N . GLU A 1 217 ? -1.125 -7.259 8.687 1.00 72.75 217 GLU A N 1
ATOM 1695 C CA . GLU A 1 217 ? -1.949 -7.507 7.494 1.00 72.75 217 GLU A CA 1
ATOM 1696 C C . GLU A 1 217 ? -2.129 -6.249 6.628 1.00 72.75 217 GLU A C 1
ATOM 1698 O O . GLU A 1 217 ? -2.920 -6.256 5.690 1.00 72.75 217 GLU A O 1
ATOM 1703 N N . LEU A 1 218 ? -1.420 -5.158 6.946 1.00 67.62 218 LEU A N 1
ATOM 1704 C CA . LEU A 1 218 ? -1.522 -3.848 6.293 1.00 67.62 218 LEU A CA 1
ATOM 1705 C C . LEU A 1 218 ? -2.922 -3.220 6.376 1.00 67.62 218 LEU A C 1
ATOM 1707 O O . LEU A 1 218 ? -3.246 -2.308 5.618 1.00 67.62 218 LEU A O 1
ATOM 1711 N N . LEU A 1 219 ? -3.746 -3.665 7.329 1.00 75.06 219 LEU A N 1
ATOM 1712 C CA . LEU A 1 219 ? -5.007 -3.005 7.638 1.00 75.06 219 LEU A CA 1
ATOM 1713 C C . LEU A 1 219 ? -4.718 -1.767 8.484 1.00 75.06 219 LEU A C 1
ATOM 1715 O O . LEU A 1 219 ? -4.061 -1.851 9.527 1.00 75.06 219 LEU A O 1
ATOM 1719 N N . VAL A 1 220 ? -5.224 -0.626 8.023 1.00 75.38 220 VAL A N 1
ATOM 1720 C CA . VAL A 1 220 ? -5.082 0.668 8.691 1.00 75.38 220 VAL A CA 1
ATOM 1721 C C . VAL A 1 220 ? -6.403 1.040 9.347 1.00 75.38 220 VAL A C 1
ATOM 1723 O O . VAL A 1 220 ? -7.481 0.835 8.790 1.00 75.38 220 VAL A O 1
ATOM 1726 N N . SER A 1 221 ? -6.329 1.563 10.563 1.00 78.25 221 SER A N 1
ATOM 1727 C CA . SER A 1 221 ? -7.487 2.062 11.297 1.00 78.25 221 SER A CA 1
ATOM 1728 C C . SER A 1 221 ? -7.153 3.397 11.930 1.00 78.25 221 SER A C 1
ATOM 1730 O O . SER A 1 221 ? -6.166 3.515 12.658 1.00 78.25 221 SER A O 1
ATOM 1732 N N . THR A 1 222 ? -7.977 4.397 11.638 1.00 82.19 222 THR A N 1
ATOM 1733 C CA . THR A 1 222 ? -7.858 5.731 12.218 1.00 82.19 222 THR A CA 1
ATOM 1734 C C . THR A 1 222 ? -8.989 5.933 13.214 1.00 82.19 222 THR A C 1
ATOM 1736 O O . THR A 1 222 ? -10.134 5.583 12.961 1.00 82.19 222 THR A O 1
ATOM 1739 N N . TYR A 1 223 ? -8.648 6.472 14.374 1.00 80.38 223 TYR A N 1
ATOM 1740 C CA . TYR A 1 223 ? -9.562 6.711 15.479 1.00 80.38 223 TYR A CA 1
ATOM 1741 C C . TYR A 1 223 ? -9.562 8.195 15.790 1.00 80.38 223 TYR A C 1
ATOM 1743 O O . TYR A 1 223 ? -8.494 8.808 15.809 1.00 80.38 223 TYR A O 1
ATOM 1751 N N . GLU A 1 224 ? -10.737 8.760 16.049 1.00 82.56 224 GLU A N 1
ATOM 1752 C CA . GLU A 1 224 ? -10.887 10.134 16.516 1.00 82.56 224 GLU A CA 1
ATOM 1753 C C . GLU A 1 224 ? -11.994 10.183 17.568 1.00 82.56 224 GLU A C 1
ATOM 1755 O O . GLU A 1 224 ? -13.102 9.716 17.325 1.00 82.56 224 GLU A O 1
ATOM 1760 N N . THR A 1 225 ? -11.685 10.711 18.750 1.00 77.81 225 THR A N 1
ATOM 1761 C CA . THR A 1 225 ? -12.639 10.788 19.863 1.00 77.81 225 THR A CA 1
ATOM 1762 C C . THR A 1 225 ? -12.330 11.959 20.794 1.00 77.81 225 THR A C 1
ATOM 1764 O O . THR A 1 225 ? -11.242 12.542 20.734 1.00 77.81 225 THR A O 1
ATOM 1767 N N . GLU A 1 226 ? -13.243 12.240 21.717 1.00 79.25 226 GLU A N 1
ATOM 1768 C CA . GLU A 1 226 ? -12.977 13.043 22.906 1.00 79.25 226 GLU A CA 1
ATOM 1769 C C . GLU A 1 226 ? -13.065 12.172 24.161 1.00 79.25 226 GLU A C 1
ATOM 1771 O O . GLU A 1 226 ? -14.079 11.522 24.396 1.00 79.25 226 GLU A O 1
ATOM 1776 N N . ILE A 1 227 ? -12.014 12.189 24.984 1.00 73.00 227 ILE A N 1
ATOM 1777 C CA . ILE A 1 227 ? -11.977 11.486 26.272 1.00 73.00 227 ILE A CA 1
ATOM 1778 C C . ILE A 1 227 ? -12.085 12.499 27.409 1.00 73.00 227 ILE A C 1
ATOM 1780 O O . ILE A 1 227 ? -11.350 13.489 27.451 1.00 73.00 227 ILE A O 1
ATOM 1784 N N . GLU A 1 228 ? -12.978 12.222 28.355 1.00 71.31 228 GLU A N 1
ATOM 1785 C CA . GLU A 1 228 ? -13.050 12.919 29.641 1.00 71.31 228 GLU A CA 1
ATOM 1786 C C . GLU A 1 228 ? -11.999 12.365 30.604 1.00 71.31 228 GLU A C 1
ATOM 1788 O O . GLU A 1 228 ? -11.901 11.154 30.808 1.00 71.31 228 GLU A O 1
ATOM 1793 N N . ILE A 1 229 ? -11.206 13.253 31.207 1.00 68.81 229 ILE A N 1
ATOM 1794 C CA . ILE A 1 229 ? -10.199 12.862 32.194 1.00 68.81 229 ILE A CA 1
ATOM 1795 C C . ILE A 1 229 ? -10.803 13.048 33.589 1.00 68.81 229 ILE A C 1
ATOM 1797 O O . ILE A 1 229 ? -11.023 14.191 33.996 1.00 68.81 229 ILE A O 1
ATOM 1801 N N . PRO A 1 230 ? -11.070 11.958 34.333 1.00 62.84 230 PRO A N 1
ATOM 1802 C CA . PRO A 1 230 ? -11.727 12.048 35.629 1.00 62.84 230 PRO A CA 1
ATOM 1803 C C . PRO A 1 230 ? -10.871 12.799 36.648 1.00 62.84 230 PRO A C 1
ATOM 1805 O O . PRO A 1 230 ? -9.634 12.763 36.627 1.00 62.84 230 PRO A O 1
ATOM 1808 N N . ASP A 1 231 ? -11.546 13.487 37.569 1.00 57.22 231 ASP A N 1
ATOM 1809 C CA . ASP A 1 231 ? -10.873 14.400 38.480 1.00 57.22 231 ASP A CA 1
ATOM 1810 C C . ASP A 1 231 ? -10.128 13.696 39.627 1.00 57.22 231 ASP A C 1
ATOM 1812 O O . ASP A 1 231 ? -9.078 14.197 40.044 1.00 57.22 231 ASP A O 1
ATOM 1816 N N . GLU A 1 232 ? -10.563 12.507 40.061 1.00 50.94 232 GLU A N 1
ATOM 1817 C CA . GLU A 1 232 ? -9.909 11.700 41.103 1.00 50.94 232 GLU A CA 1
ATOM 1818 C C . GLU A 1 232 ? -10.185 10.195 40.934 1.00 50.94 232 GLU A C 1
ATOM 1820 O O . GLU A 1 232 ? -11.323 9.825 40.694 1.00 50.94 232 GLU A O 1
ATOM 1825 N N . ASN A 1 233 ? -9.152 9.347 41.105 1.00 47.84 233 ASN A N 1
ATOM 1826 C CA . ASN A 1 233 ? -9.159 7.883 41.353 1.00 47.84 233 ASN A CA 1
ATOM 1827 C C . ASN A 1 233 ? -10.137 6.958 40.586 1.00 47.84 233 ASN A C 1
ATOM 1829 O O . ASN A 1 233 ? -10.192 5.765 40.887 1.00 47.84 233 ASN A O 1
ATOM 1833 N N . GLU A 1 234 ? -10.843 7.444 39.575 1.00 43.22 234 GLU A N 1
ATOM 1834 C CA . GLU A 1 234 ? -11.742 6.658 38.743 1.00 43.22 234 GLU A CA 1
ATOM 1835 C C . GLU A 1 234 ? -11.020 6.183 37.481 1.00 43.22 234 GLU A C 1
ATOM 1837 O O . GLU A 1 234 ? -10.455 6.958 36.707 1.00 43.22 234 GLU A O 1
ATOM 1842 N N . THR A 1 235 ? -11.013 4.865 37.290 1.00 47.06 235 THR A N 1
ATOM 1843 C CA . THR A 1 235 ? -10.579 4.228 36.048 1.00 47.06 235 THR A CA 1
ATOM 1844 C C . THR A 1 235 ? -11.763 4.183 35.096 1.00 47.06 235 THR A C 1
ATOM 1846 O O . THR A 1 235 ? -12.728 3.466 35.363 1.00 47.06 235 THR A O 1
ATOM 1849 N N . GLY A 1 236 ? -11.679 4.918 33.992 1.00 47.50 236 GLY A N 1
ATOM 1850 C CA . GLY A 1 236 ? -12.600 4.791 32.871 1.00 47.50 236 GLY A CA 1
ATOM 1851 C C . GLY A 1 236 ? -11.847 4.215 31.681 1.00 47.50 236 GLY A C 1
ATOM 1852 O O . GLY A 1 236 ? -10.906 4.835 31.189 1.00 47.50 236 GLY A O 1
ATOM 1853 N N . ILE A 1 237 ? -12.242 3.026 31.225 1.00 50.25 237 ILE A N 1
ATOM 1854 C CA . ILE A 1 237 ? -11.878 2.559 29.885 1.00 50.25 237 ILE A CA 1
ATOM 1855 C C . ILE A 1 237 ? -12.967 3.096 28.965 1.00 50.25 237 ILE A C 1
ATOM 1857 O O . ILE A 1 237 ? -14.139 2.780 29.167 1.00 50.25 237 ILE A O 1
ATOM 1861 N N . GLN A 1 238 ? -12.592 3.929 27.999 1.00 54.94 238 GLN A N 1
ATOM 1862 C CA . GLN A 1 238 ? -13.496 4.329 26.931 1.00 54.94 238 GLN A CA 1
ATOM 1863 C C . GLN A 1 238 ? -13.088 3.563 25.677 1.00 54.94 238 GLN A C 1
ATOM 1865 O O . GLN A 1 238 ? -11.970 3.697 25.179 1.00 54.94 238 GLN A O 1
ATOM 1870 N N . GLU A 1 239 ? -13.986 2.713 25.186 1.00 47.41 239 GLU A N 1
ATOM 1871 C CA . GLU A 1 239 ? -13.822 2.146 23.852 1.00 47.41 239 GLU A CA 1
ATOM 1872 C C . GLU A 1 239 ? -13.937 3.291 22.850 1.00 47.41 239 GLU A C 1
ATOM 1874 O O . GLU A 1 239 ? -14.895 4.069 22.883 1.00 47.41 239 GLU A O 1
ATOM 1879 N N . LEU A 1 240 ? -12.926 3.438 21.996 1.00 53.56 240 LEU A N 1
ATOM 1880 C CA . LEU A 1 240 ? -12.946 4.489 20.996 1.00 53.56 240 LEU A CA 1
ATOM 1881 C C . LEU A 1 240 ? -13.857 4.078 19.853 1.00 53.56 240 LEU A C 1
ATOM 1883 O O . LEU A 1 240 ? -13.669 3.017 19.255 1.00 53.56 240 LEU A O 1
ATOM 1887 N N . GLU A 1 241 ? -14.822 4.939 19.530 1.00 46.62 241 GLU A N 1
ATOM 1888 C CA . GLU A 1 241 ? -15.634 4.740 18.341 1.00 46.62 241 GLU A CA 1
ATOM 1889 C C . GLU A 1 241 ? -14.743 4.773 17.096 1.00 46.62 241 GLU A C 1
ATOM 1891 O O . GLU A 1 241 ? -13.954 5.687 16.841 1.00 46.62 241 GLU A O 1
ATOM 1896 N N . PHE A 1 242 ? -14.856 3.691 16.339 1.00 45.41 242 PHE A N 1
ATOM 1897 C CA . PHE A 1 242 ? -14.132 3.445 15.112 1.00 45.41 242 PHE A CA 1
ATOM 1898 C C . PHE A 1 242 ? -14.698 4.323 13.997 1.00 45.41 242 PHE A C 1
ATOM 1900 O O . PHE A 1 242 ? -15.836 4.132 13.564 1.00 45.41 242 PHE A O 1
ATOM 1907 N N . ILE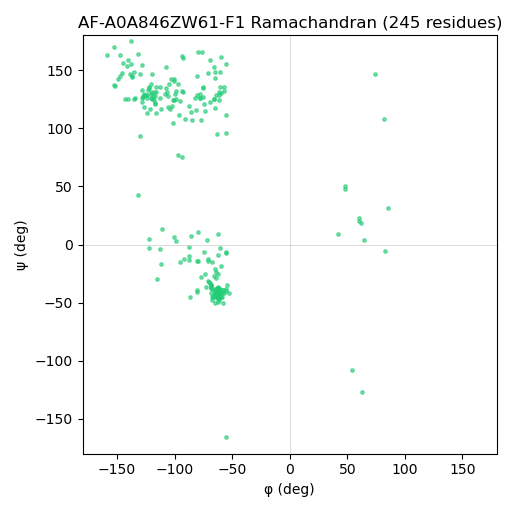 A 1 243 ? -13.891 5.251 13.486 1.00 46.12 243 ILE A N 1
ATOM 1908 C CA . ILE A 1 243 ? -14.209 5.960 12.249 1.00 46.12 243 ILE A CA 1
ATOM 1909 C C . ILE A 1 243 ? -13.381 5.311 11.145 1.00 46.12 243 ILE A C 1
ATOM 1911 O O . ILE A 1 243 ? -12.179 5.529 11.036 1.00 46.12 243 ILE A O 1
ATOM 1915 N N . VAL A 1 244 ? -14.018 4.505 10.292 1.00 39.66 244 VAL A N 1
ATOM 1916 C CA . VAL A 1 244 ? -13.368 4.005 9.072 1.00 39.66 244 VAL A CA 1
ATOM 1917 C C . VAL A 1 244 ? -13.050 5.202 8.175 1.00 39.66 244 VAL A C 1
ATOM 1919 O O . VAL A 1 244 ? -13.891 5.622 7.380 1.00 39.66 244 VAL A O 1
ATOM 1922 N N . SER A 1 245 ? -11.838 5.747 8.247 1.00 35.69 245 SER A N 1
ATOM 1923 C CA . SER A 1 245 ? -11.323 6.574 7.160 1.00 35.69 245 SER A CA 1
ATOM 1924 C C . SER A 1 245 ? -10.702 5.646 6.123 1.00 35.69 245 SER A C 1
ATOM 1926 O O . SER A 1 245 ? -9.642 5.064 6.349 1.00 35.69 245 SER A O 1
ATOM 1928 N N . ARG A 1 246 ? -11.385 5.486 4.987 1.00 29.53 246 ARG A N 1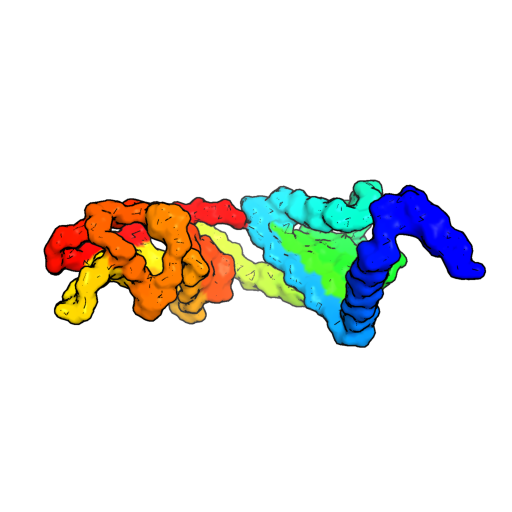
ATOM 1929 C CA . ARG A 1 246 ? -10.770 4.919 3.785 1.00 29.53 246 ARG A CA 1
ATOM 1930 C C . ARG A 1 246 ? -9.685 5.897 3.323 1.00 29.53 246 ARG A C 1
ATOM 1932 O O . ARG A 1 246 ? -10.017 7.039 3.012 1.00 29.53 246 ARG A O 1
ATOM 1939 N N . SER A 1 247 ? -8.428 5.463 3.314 1.00 32.25 247 SER A N 1
ATOM 1940 C CA . SER A 1 247 ? -7.374 6.057 2.482 1.00 32.25 247 SER A CA 1
ATOM 1941 C C . SER A 1 247 ? -7.290 5.284 1.179 1.00 32.25 247 SER A C 1
ATOM 1943 O O . SER A 1 247 ? -7.166 4.044 1.298 1.00 32.25 247 SER A O 1
#

Secondary structure (DSSP, 8-state):
-THHHHHHHHHTT--HHHHHHHHHHHHHHHHHHHHHHHH-EEEEEEEE-SSHHHHHHHHHHHHHTSSS-HHHHHHTTT---S-TTSSS-EE---TTS--EEEEEETTEEEEEEEEGGGGGGHHHHHHHHHHHHHHS----HHHHHHHSPEEEEEEPP--TT--S-EEEEEEE--TT--EEEEEEEETTEE---BTTEEE-SS--SEEEEEEEEEETT--EEEEEEEEE--SSS---EEEPPEE----

Radius of gyration: 26.2 Å; Cα contacts (8 Å, |Δi|>4): 395; chains: 1; bounding box: 56×52×70 Å

pLDDT: mean 70.4, std 12.93, range [29.53, 87.19]

Solvent-accessible surface area (backbone atoms only — not comparable to full-atom values): 14271 Å² total; per-residue (Å²): 121,75,75,65,50,61,58,49,31,66,74,66,78,42,54,74,69,57,48,50,52,51,48,51,52,50,51,51,52,50,51,52,52,50,47,36,46,72,72,30,42,76,49,77,48,79,43,71,36,99,34,45,67,51,21,50,52,50,54,52,55,58,55,62,72,43,96,62,57,70,68,61,50,49,53,62,72,66,61,77,78,83,58,94,82,57,50,91,40,50,39,75,56,53,98,82,78,43,35,35,45,41,35,33,51,78,26,32,26,37,39,34,37,14,27,43,82,34,30,80,46,36,62,62,52,49,52,49,52,52,52,52,56,72,68,50,77,86,67,51,70,69,55,48,60,69,54,40,52,41,62,38,46,25,52,45,78,81,54,98,85,56,96,62,51,44,36,32,51,50,75,48,58,47,91,96,54,55,69,47,76,77,48,37,23,52,72,87,40,82,50,79,69,53,95,54,29,39,79,41,97,58,87,58,63,61,44,41,40,38,36,35,35,40,31,76,84,71,39,70,34,39,36,62,49,75,46,74,48,70,92,67,100,61,77,50,80,46,80,55,61,78,45,87,64,86,116

Foldseek 3Di:
DVVVVVVVCVVVVHDPVRVVVVVVVVVVVVVVVVCCQAVKDKDKDKDQAPWLVRLVVVVLVVLVVDPDDSVVSVVQFPCQDDDPPAPPGWGFDDPVQWTWIWGDDTRMIMIMTIHHPCSVVRVVVRVVVRVVVVPDDDADPVRLVLAAKFKWKKFDFPPVPDPWTKIAMDIDGDPPKDKDWPWKDKVNHTFDDDPRMTTDPDQDQKIWMWIWMAMPVRRIWIFTDMDGDDPDRDIDTDRTDTDPDDD

Nearest PDB structures (foldseek):
  4aqo-assembly1_A  TM=6.199E-01  e=1.216E-01  Hathewaya histolytica
  6tda-assembly1_R  TM=6.005E-01  e=1.989E-01  Saccharomyces cerevisiae S288C
  2y72-assembly2_B  TM=6.102E-01  e=6.272E-01  Hathewaya histolytica
  3cpt-assembly1_B  TM=5.085E-01  e=6.238E+00  unclassified